Protein AF-A0A166JSZ8-F1 (afdb_monomer)

Nearest PDB structures (foldseek):
  6oid-assembly1_B  TM=6.832E-01  e=2.432E-07  Arabidopsis thaliana
  3hav-assembly1_A  TM=4.923E-01  e=3.462E-03  Enterococcus faecium
  3ham-assembly1_A  TM=3.864E-01  e=9.780E-04  Enterococcus faecium
  4dca-assembly1_A  TM=3.801E-01  e=5.374E-03  Escherichia coli
  3hav-assembly2_B  TM=4.389E-01  e=1.623E-01  Enterococcus faecium

Solvent-accessible surface area (backbone atoms only — not comparable to full-atom values): 15113 Å² total; per-residue (Å²): 140,62,72,68,61,56,51,56,53,51,49,59,49,37,72,78,39,77,85,60,52,77,43,82,54,89,47,46,37,35,37,72,82,75,46,77,42,83,55,88,84,81,59,71,38,43,54,64,58,60,51,52,30,54,51,24,37,47,54,46,25,75,75,42,74,76,40,34,61,78,74,84,79,87,82,84,76,96,73,64,79,91,69,42,56,86,48,95,68,88,85,70,88,83,75,91,63,96,46,64,31,60,46,50,42,48,54,51,49,50,47,44,47,53,36,49,73,72,71,45,64,64,66,55,44,53,49,46,53,49,37,50,73,53,40,42,50,76,72,33,60,86,58,90,68,71,75,32,72,40,47,62,50,51,41,65,90,31,44,48,64,42,89,90,78,75,40,69,34,40,48,83,41,58,44,52,80,37,60,67,70,51,44,48,19,36,34,78,59,44,63,101,88,55,71,62,63,54,74,74,78,74,74,73,70,75,80,83,73,54,66,70,54,47,51,53,32,28,35,52,51,27,44,48,48,23,63,76,64,69,40,70,66,32,48,53,53,28,49,54,44,47,50,52,50,49,52,50,54,63,55,80,74,111

Radius of gyration: 20.6 Å; Cα contacts (8 Å, |Δi|>4): 315; chains: 1; bounding box: 51×43×58 Å

Foldseek 3Di:
DDPQVVVVVVVLVCVVPVPWDWDDDPQWIATPVRDIHGHDDDDPQCVVLQVLQLVLQCVVCVVPPPQEDDCSDDDDDDDDPVRHDHHLDQDFPQDDDPFLLVVLLRLLVSLLVLCVVVVDDVVLSVLSVVCSVQVSCVQGVPDPADWDKDLLPDDPVQWDADPVPRAIHGHSGPIGTHHPCLNLLCLVPPPPPGDRPDPVRVVDDDPDDDVSVSLSSVLSVLSNCCSSPVDPVSVVSNVVSSVVSVVVSVVVVD

Sequence (254 aa):
MTSRSLHVVLQKLQDEEPGAVFTGCLPVLRSSLERLYFVMIGSPCEVEQYVTEDQSLRAMYAAAPGFVPKTVASGMLAYNKSEASDGNGISMRNGRYETWEECFSVKIEDLLQLLREQGGHADLVRKGEDVRRGVVPALLGELDIKPAIPHGDLWSGNAGTDSATGRPFIFDPSSYYGHNEAECGLVHNPPEHDQPIHRTDVGWVSEVILPGRADLYELFHHLNHLVVFGRRGYAWSTEKKTDALLEWMNSERR

Secondary structure (DSSP, 8-state):
--HHHHHHHHHHHHHHSTT--EEEETTEEEETT--EEE-----GGGHHHHHHHHHHHHHHHHHSBTTB------------GGG-PPPSSPP------SSHHHHHHHHHHHHHHHHHHTT--HHHHHHHHHHHHHHHHHHHTT--PPPB---SS-SGGGEEE-TTT--EEE-S----SB-GGGGHHHHTS--TTS----TTTSS---S---HHHHHHHHHHHHHHHHHHH--HHHHHHHHHHHHHHHHHHHHHT-

Structure (mmCIF, N/CA/C/O backbone):
data_AF-A0A166JSZ8-F1
#
_entry.id   AF-A0A166JSZ8-F1
#
loop_
_atom_site.group_PDB
_atom_site.id
_atom_site.type_symbol
_atom_site.label_atom_id
_atom_site.label_alt_id
_atom_site.label_comp_id
_atom_site.label_asym_id
_atom_site.label_entity_id
_atom_site.label_seq_id
_atom_site.pdbx_PDB_ins_code
_atom_site.Cartn_x
_atom_site.Cartn_y
_atom_site.Cartn_z
_atom_site.occupancy
_atom_site.B_iso_or_equiv
_atom_site.auth_seq_id
_atom_site.auth_comp_id
_atom_site.auth_asym_id
_atom_site.auth_atom_id
_atom_site.pdbx_PDB_model_num
ATOM 1 N N . MET A 1 1 ? 27.445 -9.738 -8.638 1.00 50.44 1 MET A N 1
ATOM 2 C CA . MET A 1 1 ? 26.331 -10.361 -9.394 1.00 50.44 1 MET A CA 1
ATOM 3 C C . MET A 1 1 ? 26.905 -11.270 -10.472 1.00 50.44 1 MET A C 1
ATOM 5 O O . MET A 1 1 ? 27.983 -10.972 -10.973 1.00 50.44 1 MET A O 1
ATOM 9 N N . THR A 1 2 ? 26.248 -12.385 -10.796 1.00 58.28 2 THR A N 1
ATOM 10 C CA . THR A 1 2 ? 26.751 -13.370 -11.771 1.00 58.28 2 THR A CA 1
ATOM 11 C C . THR A 1 2 ? 26.240 -13.083 -13.186 1.00 58.28 2 THR A C 1
ATOM 13 O O . THR A 1 2 ? 25.107 -12.645 -13.375 1.00 58.28 2 THR A O 1
ATOM 16 N N . SER A 1 3 ? 27.061 -13.385 -14.200 1.00 71.38 3 SER A N 1
ATOM 17 C CA . SER A 1 3 ? 26.715 -13.226 -15.628 1.00 71.38 3 SER A CA 1
ATOM 18 C C . SER A 1 3 ? 25.393 -13.918 -16.012 1.00 71.38 3 SER A C 1
ATOM 20 O O . SER A 1 3 ? 24.647 -13.410 -16.849 1.00 71.38 3 SER A O 1
ATOM 22 N N . ARG A 1 4 ? 25.058 -15.026 -15.334 1.00 80.00 4 ARG A N 1
ATOM 23 C CA . ARG A 1 4 ? 23.827 -15.808 -15.528 1.00 80.00 4 ARG A CA 1
ATOM 24 C C . ARG A 1 4 ? 22.544 -14.984 -15.368 1.00 80.00 4 ARG A C 1
ATOM 26 O O . ARG A 1 4 ? 21.630 -15.168 -16.164 1.00 80.00 4 ARG A O 1
ATOM 33 N N . SER A 1 5 ? 22.465 -14.085 -14.384 1.00 82.94 5 SER A N 1
ATOM 34 C CA . SER A 1 5 ? 21.251 -13.286 -14.150 1.00 82.94 5 SER A CA 1
ATOM 35 C C . SER A 1 5 ? 21.020 -12.281 -15.279 1.00 82.94 5 SER A C 1
ATOM 37 O O . SER A 1 5 ? 19.923 -12.206 -15.824 1.00 82.94 5 SER A O 1
ATOM 39 N N . LEU A 1 6 ? 22.081 -11.580 -15.700 1.00 85.44 6 LEU A N 1
ATOM 40 C CA . LEU A 1 6 ? 22.029 -10.657 -16.837 1.00 85.44 6 LEU A CA 1
ATOM 41 C C . LEU A 1 6 ? 21.683 -11.387 -18.145 1.00 85.44 6 LEU A C 1
ATOM 43 O O . LEU A 1 6 ? 20.924 -10.858 -18.946 1.00 85.44 6 LEU A O 1
ATOM 47 N N . HIS A 1 7 ? 22.178 -12.610 -18.350 1.00 87.62 7 HIS A N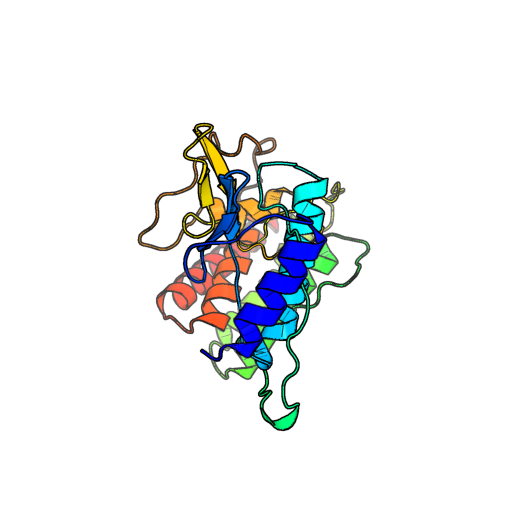 1
ATOM 48 C CA . HIS A 1 7 ? 21.837 -13.411 -19.529 1.00 87.62 7 HIS A CA 1
ATOM 49 C C . HIS A 1 7 ? 20.331 -13.720 -19.625 1.00 87.62 7 HIS A C 1
ATOM 51 O O . HIS A 1 7 ? 19.753 -13.558 -20.696 1.00 87.62 7 HIS A O 1
ATOM 57 N N . VAL A 1 8 ? 19.675 -14.089 -18.516 1.00 88.50 8 VAL A N 1
ATOM 58 C CA . VAL A 1 8 ? 18.220 -14.354 -18.500 1.00 88.50 8 VAL A CA 1
ATOM 59 C C . VAL A 1 8 ? 17.401 -13.069 -18.679 1.00 88.50 8 VAL A C 1
ATOM 61 O O . VAL A 1 8 ? 16.385 -13.087 -19.372 1.00 88.50 8 VAL A O 1
ATOM 64 N N . VAL A 1 9 ? 17.854 -11.944 -18.111 1.00 90.56 9 VAL A N 1
ATOM 65 C CA . VAL A 1 9 ? 17.258 -10.619 -18.366 1.00 90.56 9 VAL A CA 1
ATOM 66 C C . VAL A 1 9 ? 17.337 -10.278 -19.854 1.00 90.56 9 VAL A C 1
ATOM 68 O O . VAL A 1 9 ? 16.317 -9.978 -20.466 1.00 90.56 9 VAL A O 1
ATOM 71 N N . LEU A 1 10 ? 18.524 -10.383 -20.457 1.00 90.75 10 LEU A N 1
ATOM 72 C CA . LEU A 1 10 ? 18.727 -10.091 -21.877 1.00 90.75 10 LEU A CA 1
ATOM 73 C C . LEU A 1 10 ? 17.906 -11.014 -22.784 1.00 90.75 10 LEU A C 1
ATOM 75 O O . LEU A 1 10 ? 17.367 -10.533 -23.771 1.00 90.75 10 LEU A O 1
ATOM 79 N N . GLN A 1 11 ? 17.741 -12.294 -22.434 1.00 90.00 11 GLN A N 1
ATOM 80 C CA . GLN A 1 11 ? 16.844 -13.199 -23.158 1.00 90.00 11 GLN A CA 1
ATOM 81 C C . GLN A 1 11 ? 15.389 -12.697 -23.128 1.00 90.00 11 GLN A C 1
ATOM 83 O O . GLN A 1 11 ? 14.789 -12.531 -24.184 1.00 90.00 11 GLN A O 1
ATOM 88 N N . LYS A 1 12 ? 14.849 -12.369 -21.945 1.00 91.19 12 LYS A N 1
ATOM 89 C CA . LYS A 1 12 ? 13.482 -11.829 -21.806 1.00 91.19 12 LYS A CA 1
ATOM 90 C C . LYS A 1 12 ? 13.274 -10.510 -22.558 1.00 91.19 12 LYS A C 1
ATOM 92 O O . LYS A 1 12 ? 12.183 -10.262 -23.060 1.00 91.19 12 LYS A O 1
ATOM 97 N N . LEU A 1 13 ? 14.301 -9.664 -22.632 1.00 91.94 13 LEU A N 1
ATOM 98 C CA . LEU A 1 13 ? 14.254 -8.425 -23.412 1.00 91.94 13 LEU A CA 1
ATOM 99 C C . LEU A 1 13 ? 14.349 -8.683 -24.925 1.00 91.94 13 LEU A C 1
ATOM 101 O O . LEU A 1 13 ? 13.695 -7.984 -25.695 1.00 91.94 13 LEU A O 1
ATOM 105 N N . GLN A 1 14 ? 15.089 -9.711 -25.352 1.00 91.69 14 GLN A N 1
ATOM 106 C CA . GLN A 1 14 ? 15.141 -10.166 -26.746 1.00 91.69 14 GLN A CA 1
ATOM 107 C C . GLN A 1 14 ? 13.795 -10.736 -27.226 1.00 91.69 14 GLN A C 1
ATOM 109 O O . GLN A 1 14 ? 13.486 -10.633 -28.410 1.00 91.69 14 GLN A O 1
ATOM 114 N N . ASP A 1 15 ? 13.001 -11.319 -26.321 1.00 91.31 15 ASP A N 1
ATOM 115 C CA . ASP A 1 15 ? 11.664 -11.841 -26.626 1.00 91.31 15 ASP A CA 1
ATOM 116 C C . ASP A 1 15 ? 10.630 -10.706 -26.864 1.00 91.31 15 ASP A C 1
ATOM 118 O O . ASP A 1 15 ? 9.761 -10.85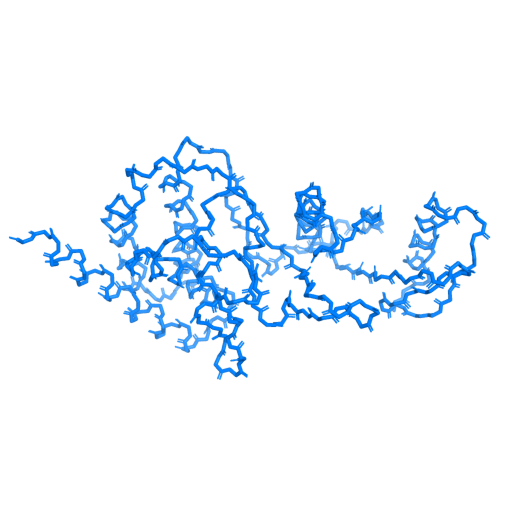1 -27.722 1.00 91.31 15 ASP A O 1
ATOM 122 N N . GLU A 1 16 ? 10.737 -9.560 -26.167 1.00 89.56 16 GLU A N 1
ATOM 123 C CA . GLU A 1 16 ? 9.912 -8.346 -26.404 1.00 89.56 16 GLU A CA 1
ATOM 124 C C . GLU A 1 16 ? 10.435 -7.505 -27.591 1.00 89.56 16 GLU A C 1
ATOM 126 O O . GLU A 1 16 ? 9.648 -6.945 -28.355 1.00 89.56 16 GLU A O 1
ATOM 131 N N . GLU A 1 17 ? 11.758 -7.421 -27.778 1.00 91.75 17 GLU A N 1
ATOM 132 C CA . GLU A 1 17 ? 12.407 -6.718 -28.896 1.00 91.75 17 GLU A CA 1
ATOM 133 C C . GLU A 1 17 ? 13.347 -7.633 -29.718 1.00 91.75 17 GLU A C 1
ATOM 135 O O . GLU A 1 17 ? 14.579 -7.529 -29.624 1.00 91.75 17 GLU A O 1
ATOM 140 N N . PRO A 1 18 ? 12.797 -8.500 -30.592 1.00 92.88 18 PRO A N 1
ATOM 141 C CA . PRO A 1 18 ? 13.598 -9.363 -31.451 1.00 92.88 18 PRO A CA 1
ATOM 142 C C . PRO A 1 18 ? 14.547 -8.577 -32.366 1.00 92.88 18 PRO A C 1
ATOM 144 O O . PRO A 1 18 ? 14.129 -7.881 -33.290 1.00 92.88 18 PRO A O 1
ATOM 147 N N . GLY A 1 19 ? 15.850 -8.732 -32.126 1.00 90.38 19 GLY A N 1
ATOM 148 C CA . GLY A 1 19 ? 16.918 -8.122 -32.923 1.00 90.38 19 GLY A CA 1
ATOM 149 C C . GLY A 1 19 ? 17.477 -6.811 -32.364 1.00 90.38 19 GLY A C 1
ATOM 150 O O . GLY A 1 19 ? 18.415 -6.274 -32.952 1.00 90.38 19 GLY A O 1
ATOM 151 N N . ALA A 1 20 ? 16.964 -6.309 -31.236 1.00 93.12 20 ALA A N 1
ATOM 152 C CA . ALA A 1 20 ? 17.575 -5.168 -30.560 1.00 93.12 20 ALA A CA 1
ATOM 153 C C . ALA A 1 20 ? 18.938 -5.523 -29.937 1.00 93.12 20 ALA A C 1
ATOM 155 O O . ALA A 1 20 ? 19.219 -6.672 -29.596 1.00 93.12 20 ALA A O 1
ATOM 156 N N . VAL A 1 21 ? 19.786 -4.506 -29.767 1.00 93.50 21 VAL A N 1
ATOM 157 C CA . VAL A 1 21 ? 21.037 -4.588 -29.001 1.00 93.50 21 VAL A CA 1
ATOM 158 C C . VAL A 1 21 ? 20.859 -3.808 -27.705 1.00 93.50 21 VAL A C 1
ATOM 160 O O . VAL A 1 21 ? 20.454 -2.648 -27.736 1.00 93.50 21 VAL A O 1
ATOM 163 N N . PHE A 1 22 ? 21.177 -4.425 -26.568 1.00 93.81 22 PHE A N 1
ATOM 164 C CA . PHE A 1 22 ? 21.026 -3.813 -25.247 1.00 93.81 22 PHE A CA 1
ATOM 165 C C . PHE A 1 22 ? 22.371 -3.347 -24.682 1.00 93.81 22 PHE A C 1
ATOM 167 O O . PHE A 1 22 ? 23.400 -4.001 -24.845 1.00 93.81 22 PHE A O 1
ATOM 174 N N . THR A 1 23 ? 22.347 -2.203 -24.006 1.00 93.25 23 THR A N 1
ATOM 175 C CA . THR A 1 23 ? 23.514 -1.498 -23.459 1.00 93.25 23 THR A CA 1
ATOM 176 C C . THR A 1 23 ? 23.204 -0.934 -22.070 1.00 93.25 23 THR A C 1
ATOM 178 O O . THR A 1 23 ? 22.043 -0.882 -21.669 1.00 93.25 23 THR A O 1
ATOM 181 N N . GLY A 1 24 ? 24.229 -0.504 -21.328 1.00 89.50 24 GLY A N 1
ATOM 182 C CA . GLY A 1 24 ? 24.085 0.016 -19.962 1.00 89.50 24 GLY A CA 1
ATOM 183 C C . GLY A 1 24 ? 24.462 -1.008 -18.890 1.00 89.50 24 GLY A C 1
ATOM 184 O O . GLY A 1 24 ? 25.214 -1.949 -19.151 1.00 89.50 24 GLY A O 1
ATOM 185 N N . CYS A 1 25 ? 23.968 -0.806 -17.671 1.00 88.88 25 CYS A N 1
ATOM 186 C CA . CYS A 1 25 ? 24.232 -1.665 -16.521 1.00 88.88 25 CYS A CA 1
ATOM 187 C C . CYS A 1 25 ? 23.030 -1.677 -15.569 1.00 88.88 25 CYS A C 1
ATOM 189 O O . CYS A 1 25 ? 22.348 -0.672 -15.393 1.00 88.88 25 CYS A O 1
ATOM 191 N N . LEU A 1 26 ? 22.771 -2.829 -14.944 1.00 89.31 26 LEU A N 1
ATOM 192 C CA . LEU A 1 26 ? 21.638 -2.995 -14.029 1.00 89.31 26 LEU A CA 1
ATOM 193 C C . LEU A 1 26 ? 21.693 -1.949 -12.890 1.00 89.31 26 LEU A C 1
ATOM 195 O O . LEU A 1 26 ? 22.777 -1.737 -12.339 1.00 89.31 26 LEU A O 1
ATOM 199 N N . PRO A 1 27 ? 20.560 -1.318 -12.526 1.00 92.06 27 PRO A N 1
ATOM 200 C CA . PRO A 1 27 ? 19.196 -1.669 -12.936 1.00 92.06 27 PRO A CA 1
ATOM 201 C C . PRO A 1 27 ? 18.723 -1.080 -14.280 1.00 92.06 27 PRO A C 1
ATOM 203 O O . PRO A 1 27 ? 17.618 -1.408 -14.693 1.00 92.06 27 PRO A O 1
ATOM 206 N N . VAL A 1 28 ? 19.505 -0.252 -14.989 1.00 92.88 28 VAL A N 1
ATOM 207 C CA . VAL A 1 28 ? 19.040 0.462 -16.200 1.00 92.88 28 VAL A CA 1
ATOM 208 C C . VAL A 1 28 ? 19.712 -0.048 -17.478 1.00 92.88 28 VAL A C 1
ATOM 210 O O . VAL A 1 28 ? 20.904 0.163 -17.713 1.00 92.88 28 VAL A O 1
ATOM 213 N N . LEU A 1 29 ? 18.918 -0.656 -18.359 1.00 93.88 29 LEU A N 1
ATOM 214 C CA . LEU A 1 29 ? 19.340 -1.052 -19.704 1.00 93.88 29 LEU A CA 1
ATOM 215 C C . LEU A 1 29 ? 18.677 -0.164 -20.769 1.00 93.88 29 LEU A C 1
ATOM 217 O O . LEU A 1 29 ? 17.530 0.252 -20.623 1.00 93.88 29 LEU A O 1
ATOM 221 N N . ARG A 1 30 ? 19.397 0.114 -21.859 1.00 94.38 30 ARG A N 1
ATOM 222 C CA . ARG A 1 30 ? 18.911 0.852 -23.036 1.00 94.38 30 ARG A CA 1
ATOM 223 C C . ARG A 1 30 ? 19.016 -0.020 -24.283 1.00 94.38 30 ARG A C 1
ATOM 225 O O . ARG A 1 30 ? 20.085 -0.582 -24.536 1.00 94.38 30 ARG A O 1
ATOM 232 N N . SER A 1 31 ? 17.946 -0.108 -25.069 1.00 94.88 31 SER A N 1
ATOM 233 C CA . SER A 1 31 ? 17.950 -0.809 -26.358 1.00 94.88 31 SER A CA 1
ATOM 234 C C . SER A 1 31 ? 18.439 0.074 -27.512 1.00 94.88 31 SER A C 1
ATOM 236 O O . SER A 1 31 ? 18.467 1.304 -27.428 1.00 94.88 31 SER A O 1
ATOM 238 N N . SER A 1 32 ? 18.766 -0.555 -28.639 1.00 94.56 32 SER A N 1
ATOM 239 C CA . SER A 1 32 ? 19.067 0.109 -29.913 1.00 94.56 32 SER A CA 1
ATOM 240 C C . SER A 1 32 ? 17.859 0.797 -30.566 1.00 94.56 32 SER A C 1
ATOM 242 O O . SER A 1 32 ? 18.028 1.446 -31.592 1.00 94.56 32 SER A O 1
ATOM 244 N N . LEU A 1 33 ? 16.657 0.666 -29.989 1.00 90.38 33 LEU A N 1
ATOM 245 C CA . LEU A 1 33 ? 15.454 1.433 -30.342 1.00 90.38 33 LEU A CA 1
ATOM 246 C C . LEU A 1 33 ? 15.203 2.581 -29.340 1.00 90.38 33 LEU A C 1
ATOM 248 O O . LEU A 1 33 ? 14.084 3.067 -29.201 1.00 90.38 33 LEU A O 1
ATOM 252 N N . GLU A 1 34 ? 16.253 2.973 -28.611 1.00 88.44 34 GLU A N 1
ATOM 253 C CA . GLU A 1 34 ? 16.305 4.006 -27.567 1.00 88.44 34 GLU A CA 1
ATOM 254 C C . GLU A 1 34 ? 15.397 3.791 -26.345 1.00 88.44 34 GLU A C 1
ATOM 256 O O . GLU A 1 34 ? 15.392 4.625 -25.435 1.00 88.44 34 GLU A O 1
ATOM 261 N N . ARG A 1 35 ? 14.695 2.654 -26.259 1.00 89.25 35 ARG A N 1
ATOM 262 C CA . ARG A 1 35 ? 13.853 2.314 -25.108 1.00 89.25 35 ARG A CA 1
ATOM 263 C C . ARG A 1 35 ? 14.701 2.087 -23.860 1.00 89.25 35 ARG A C 1
ATOM 265 O O . ARG A 1 35 ? 15.775 1.484 -23.922 1.00 89.25 35 ARG A O 1
ATOM 272 N N . LEU A 1 36 ? 14.189 2.551 -22.723 1.00 90.94 36 LEU A N 1
ATOM 273 C CA . LEU A 1 36 ? 14.768 2.324 -21.402 1.00 90.94 36 LEU A CA 1
ATOM 274 C C . LEU A 1 36 ? 14.013 1.211 -20.678 1.00 90.94 36 LEU A C 1
ATOM 276 O O . LEU A 1 36 ? 12.785 1.164 -20.698 1.00 90.94 36 LEU A O 1
ATOM 280 N N . TYR A 1 37 ? 14.770 0.346 -20.013 1.00 93.06 37 TYR A N 1
ATOM 281 C CA . TYR A 1 37 ? 14.281 -0.773 -19.224 1.00 93.06 37 TYR A CA 1
ATOM 282 C C . TYR A 1 37 ? 14.859 -0.678 -17.815 1.00 93.06 37 TYR A C 1
ATOM 284 O O . TYR A 1 37 ? 16.080 -0.692 -17.645 1.00 93.06 37 TYR A O 1
ATOM 292 N N . PHE A 1 38 ? 13.980 -0.604 -16.817 1.00 93.00 38 PHE A N 1
ATOM 293 C CA . PHE A 1 38 ? 14.345 -0.807 -15.419 1.00 93.00 38 PHE A CA 1
ATOM 294 C C . PHE A 1 38 ? 14.241 -2.299 -15.086 1.00 93.00 38 PHE A C 1
ATOM 296 O O . PHE A 1 38 ? 13.315 -2.976 -15.534 1.00 93.00 38 PHE A O 1
ATOM 303 N N . VAL A 1 39 ? 15.217 -2.825 -14.349 1.00 93.50 39 VAL A N 1
ATOM 304 C CA . VAL A 1 39 ? 15.355 -4.254 -14.061 1.00 93.50 39 VAL A CA 1
ATOM 305 C C . VAL A 1 39 ? 15.726 -4.446 -12.598 1.00 93.50 39 VAL A C 1
AT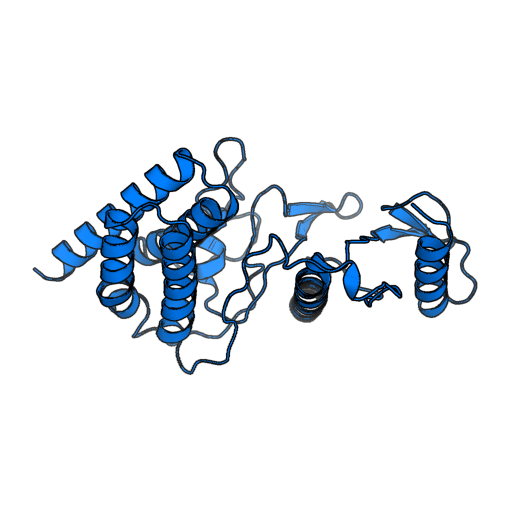OM 307 O O . VAL A 1 39 ? 16.850 -4.149 -12.189 1.00 93.50 39 VAL A O 1
ATOM 310 N N . MET A 1 40 ? 14.796 -5.012 -11.835 1.00 91.50 40 MET A N 1
ATOM 311 C CA . MET A 1 40 ? 15.012 -5.418 -10.448 1.00 91.50 40 MET A CA 1
ATOM 312 C C . MET A 1 40 ? 15.329 -6.914 -10.359 1.00 91.50 40 MET A C 1
ATOM 314 O O . MET A 1 40 ? 14.862 -7.712 -11.174 1.00 91.50 40 MET A O 1
ATOM 318 N N . ILE A 1 41 ? 16.178 -7.295 -9.401 1.00 90.00 41 ILE A N 1
ATOM 319 C CA . ILE A 1 41 ? 16.595 -8.684 -9.164 1.00 90.00 41 ILE A CA 1
ATOM 320 C C . ILE A 1 41 ? 16.754 -8.889 -7.655 1.00 90.00 41 ILE A C 1
ATOM 322 O O . ILE A 1 41 ? 17.800 -8.557 -7.094 1.00 90.00 41 ILE A O 1
ATOM 326 N N . GLY A 1 42 ? 15.726 -9.449 -7.022 1.00 87.81 42 GLY A N 1
ATOM 327 C CA . GLY A 1 42 ? 15.751 -9.823 -5.610 1.00 87.81 42 GLY A CA 1
ATOM 328 C C . GLY A 1 42 ? 16.406 -11.171 -5.313 1.00 87.81 42 GLY A C 1
ATOM 329 O O . GLY A 1 42 ? 16.932 -11.871 -6.187 1.00 87.81 42 GLY A O 1
ATOM 330 N N . SER A 1 43 ? 16.333 -11.534 -4.039 1.00 85.06 43 SER A N 1
ATOM 331 C CA . SER A 1 43 ? 16.725 -12.817 -3.465 1.00 85.06 43 SER A CA 1
ATOM 332 C C . SER A 1 43 ? 15.543 -13.808 -3.374 1.00 85.06 43 SER A C 1
ATOM 334 O O . SER A 1 43 ? 14.387 -13.433 -3.587 1.00 85.06 43 SER A O 1
ATOM 336 N N . PRO A 1 44 ? 15.795 -15.092 -3.044 1.00 82.19 44 PRO A N 1
ATOM 337 C CA . PRO A 1 44 ? 14.751 -16.111 -2.912 1.00 82.19 44 PRO A CA 1
ATOM 338 C C . PRO A 1 44 ? 13.616 -15.822 -1.919 1.00 82.19 44 PRO A C 1
ATOM 340 O O . PRO A 1 44 ? 12.539 -16.388 -2.091 1.00 82.19 44 PRO A O 1
ATOM 343 N N . CYS A 1 45 ? 13.833 -14.991 -0.894 1.00 81.06 45 CYS A N 1
ATOM 344 C CA . CYS A 1 45 ? 12.813 -14.684 0.116 1.00 81.06 45 CYS A CA 1
ATOM 345 C C . CYS A 1 45 ? 11.919 -13.483 -0.251 1.00 81.06 45 CYS A C 1
ATOM 347 O O . CYS A 1 45 ? 10.903 -13.255 0.397 1.00 81.06 45 CYS A O 1
ATOM 349 N N . GLU A 1 46 ? 12.242 -12.758 -1.328 1.00 85.81 46 GLU A N 1
ATOM 350 C CA . GLU A 1 46 ? 11.432 -11.654 -1.870 1.00 85.81 46 GLU A CA 1
ATOM 351 C C . GLU A 1 46 ? 10.476 -12.117 -2.991 1.00 85.81 46 GLU A C 1
ATOM 353 O O . GLU A 1 46 ? 9.766 -11.307 -3.583 1.00 85.81 46 GLU A O 1
ATOM 358 N N . VAL A 1 47 ? 10.447 -13.415 -3.329 1.00 85.81 47 VAL A N 1
ATOM 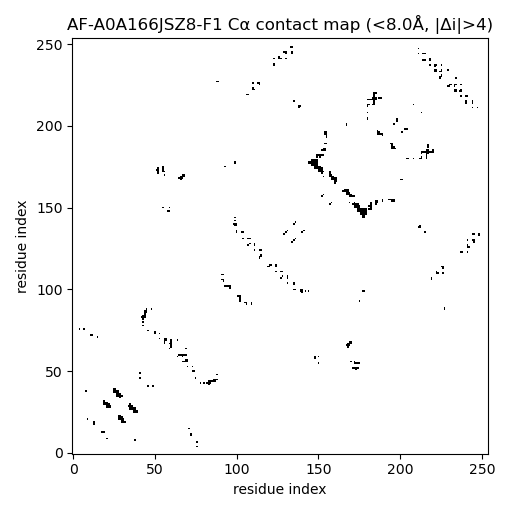359 C CA . VAL A 1 47 ? 9.712 -13.939 -4.501 1.00 85.81 47 VAL A CA 1
ATOM 360 C C . VAL A 1 47 ? 8.222 -13.584 -4.482 1.00 85.81 47 VAL A C 1
ATOM 362 O O . VAL A 1 47 ? 7.672 -13.284 -5.539 1.00 85.81 47 VAL A O 1
ATOM 365 N N . GLU A 1 48 ? 7.571 -13.576 -3.315 1.00 84.81 48 GLU A N 1
ATOM 366 C CA . GLU A 1 48 ? 6.163 -13.171 -3.215 1.00 84.81 48 GLU A CA 1
ATOM 367 C C . GLU A 1 48 ? 5.979 -11.675 -3.507 1.00 84.81 48 GLU A C 1
ATOM 369 O O . GLU A 1 48 ? 5.109 -11.331 -4.303 1.00 84.81 48 GLU A O 1
ATOM 374 N N . GLN A 1 49 ? 6.857 -10.812 -2.980 1.00 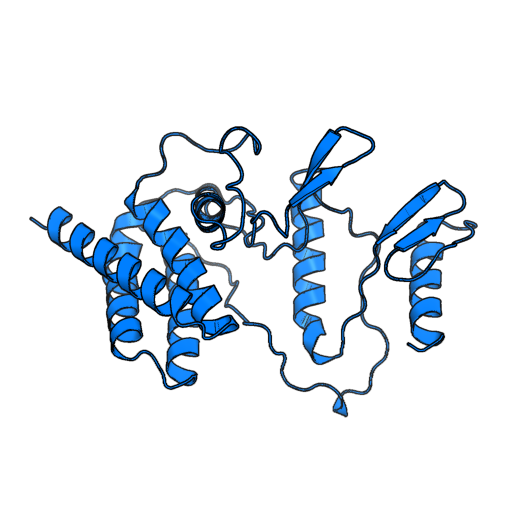88.19 49 GLN A N 1
ATOM 375 C CA . GLN A 1 49 ? 6.843 -9.362 -3.216 1.00 88.19 49 GLN A CA 1
ATOM 376 C C . GLN A 1 49 ? 6.973 -9.025 -4.711 1.00 88.19 49 GLN A C 1
ATOM 378 O O . GLN A 1 49 ? 6.149 -8.286 -5.246 1.00 88.19 49 GLN A O 1
ATOM 383 N N . TYR A 1 50 ? 7.936 -9.623 -5.422 1.00 90.94 50 TYR A N 1
ATOM 384 C CA . TYR A 1 50 ? 8.087 -9.401 -6.870 1.00 90.94 50 TYR A CA 1
ATOM 385 C C . TYR A 1 50 ? 6.908 -9.945 -7.696 1.00 90.94 50 TYR A C 1
ATOM 387 O O . TYR A 1 50 ? 6.656 -9.472 -8.806 1.00 90.94 50 TYR A O 1
ATOM 395 N N . VAL A 1 51 ? 6.176 -10.940 -7.185 1.00 90.00 51 VAL A N 1
ATOM 396 C CA . VAL A 1 51 ? 4.969 -11.471 -7.836 1.00 90.00 51 VAL A CA 1
ATOM 397 C C . VAL A 1 51 ? 3.748 -10.586 -7.562 1.00 90.00 51 VAL A C 1
ATOM 399 O O . VAL A 1 51 ? 2.953 -10.377 -8.480 1.00 90.00 51 VAL A O 1
ATOM 402 N N . THR A 1 52 ? 3.592 -10.032 -6.355 1.00 90.00 52 THR A N 1
ATOM 403 C CA . THR A 1 52 ? 2.505 -9.088 -6.046 1.00 90.00 52 THR A CA 1
ATOM 404 C C . THR A 1 52 ? 2.715 -7.735 -6.718 1.00 90.00 52 THR A C 1
ATOM 406 O O . THR A 1 52 ? 1.747 -7.153 -7.204 1.00 90.00 52 THR A O 1
ATOM 409 N N . GLU A 1 53 ? 3.955 -7.259 -6.828 1.00 93.75 53 GLU A N 1
ATOM 410 C CA . GLU A 1 53 ? 4.303 -6.020 -7.533 1.00 93.75 53 GLU A CA 1
ATOM 411 C C . GLU A 1 53 ? 4.049 -6.137 -9.050 1.00 93.75 53 GLU A C 1
ATOM 413 O O . GLU A 1 53 ? 3.364 -5.291 -9.622 1.00 93.75 53 GLU A O 1
ATOM 418 N N . ASP A 1 54 ? 4.481 -7.228 -9.706 1.00 94.38 54 ASP A N 1
ATOM 419 C CA . ASP A 1 54 ? 4.194 -7.482 -11.132 1.00 94.38 54 ASP A CA 1
ATOM 420 C C . ASP A 1 54 ? 2.684 -7.518 -11.421 1.00 94.38 54 ASP A C 1
ATOM 422 O O . ASP A 1 54 ? 2.221 -6.958 -12.416 1.00 94.38 54 ASP A O 1
ATOM 426 N N . GLN A 1 55 ? 1.895 -8.138 -10.538 1.00 94.62 55 GLN A N 1
ATOM 427 C CA . GLN A 1 55 ? 0.433 -8.154 -10.651 1.00 94.62 55 GLN A CA 1
ATOM 428 C C . GLN A 1 55 ? -0.178 -6.764 -10.430 1.00 94.62 55 GLN A C 1
ATOM 430 O O . GLN A 1 55 ? -1.058 -6.361 -11.194 1.00 94.62 55 GLN A O 1
ATOM 435 N N . SER A 1 56 ? 0.318 -6.018 -9.440 1.00 95.44 56 SER A N 1
ATOM 436 C CA . SER A 1 56 ? -0.124 -4.657 -9.114 1.00 95.44 56 SER A CA 1
ATOM 437 C C . SER A 1 56 ? 0.142 -3.696 -10.271 1.00 95.44 56 SER A C 1
ATOM 439 O O . SER A 1 56 ? -0.795 -3.097 -10.796 1.00 95.44 56 SER A O 1
ATOM 441 N N . LEU A 1 57 ? 1.383 -3.635 -10.762 1.00 96.00 57 LEU A N 1
ATOM 442 C CA . LEU A 1 57 ? 1.775 -2.828 -11.919 1.00 96.00 57 LEU A CA 1
ATOM 443 C C . LEU A 1 57 ? 0.958 -3.179 -13.169 1.00 96.00 57 LEU A C 1
ATOM 445 O O . LEU A 1 57 ? 0.480 -2.279 -13.856 1.00 96.00 57 LEU A O 1
ATOM 449 N N . ARG A 1 58 ? 0.723 -4.468 -13.459 1.00 96.12 58 ARG A N 1
ATOM 450 C CA . ARG A 1 58 ? -0.122 -4.885 -14.597 1.00 96.12 58 ARG A CA 1
ATOM 451 C C . ARG A 1 58 ? -1.570 -4.420 -14.453 1.00 96.12 58 ARG A C 1
ATOM 453 O O . ARG A 1 58 ? -2.146 -3.943 -15.431 1.00 96.12 58 ARG A O 1
ATOM 460 N N . ALA A 1 59 ? -2.157 -4.550 -13.264 1.00 95.56 59 ALA A N 1
ATOM 461 C CA . ALA A 1 59 ? -3.536 -4.145 -13.008 1.00 95.56 59 ALA A CA 1
ATOM 462 C C . ALA A 1 59 ? -3.699 -2.614 -13.027 1.00 95.56 59 ALA A C 1
ATOM 464 O O . ALA A 1 59 ? -4.629 -2.104 -13.655 1.00 95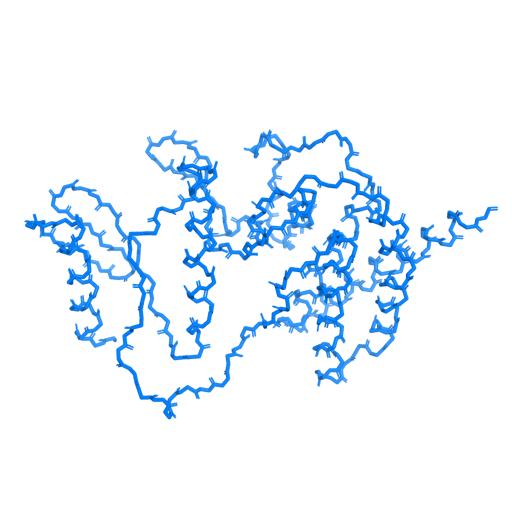.56 59 ALA A O 1
ATOM 465 N N . MET A 1 60 ? -2.759 -1.874 -12.430 1.00 95.44 60 MET A N 1
ATOM 466 C CA . MET A 1 60 ? -2.720 -0.411 -12.487 1.00 95.44 60 MET A CA 1
ATOM 467 C C . MET A 1 60 ? -2.478 0.098 -13.912 1.00 95.44 60 MET A C 1
ATOM 469 O O . MET A 1 60 ? -3.180 1.003 -14.353 1.00 95.44 60 MET A O 1
ATOM 473 N N . TYR A 1 61 ? -1.562 -0.507 -14.677 1.00 95.19 61 TYR A N 1
ATOM 474 C CA . TYR A 1 61 ? -1.302 -0.114 -16.066 1.00 95.19 61 TYR A CA 1
ATOM 475 C C . TYR A 1 61 ? -2.515 -0.369 -16.970 1.00 95.19 61 TYR A C 1
ATOM 477 O O . TYR A 1 61 ? -2.774 0.410 -17.882 1.00 95.19 61 TYR A O 1
ATOM 485 N N . ALA A 1 62 ? -3.290 -1.428 -16.710 1.00 94.81 62 ALA A N 1
ATOM 486 C CA . ALA A 1 62 ? -4.547 -1.682 -17.413 1.00 94.81 62 ALA A CA 1
ATOM 487 C C . ALA A 1 62 ? -5.651 -0.660 -17.065 1.00 94.81 62 ALA A C 1
ATOM 489 O O . ALA A 1 62 ? -6.498 -0.377 -17.912 1.00 94.81 62 ALA A O 1
ATOM 490 N N . ALA A 1 63 ? -5.640 -0.098 -15.851 1.00 91.56 63 ALA A N 1
ATOM 491 C CA . ALA A 1 63 ? -6.588 0.928 -15.412 1.00 91.56 63 ALA A CA 1
ATOM 492 C C . ALA A 1 63 ? -6.187 2.356 -15.844 1.00 91.56 63 ALA A C 1
ATOM 494 O O . ALA A 1 63 ? -7.049 3.144 -16.232 1.00 91.56 63 ALA A O 1
ATOM 495 N N . ALA A 1 64 ? -4.892 2.683 -15.797 1.00 89.19 64 ALA A N 1
ATOM 496 C CA . ALA A 1 64 ? -4.333 4.005 -16.086 1.00 89.19 64 ALA A CA 1
ATOM 497 C C . ALA A 1 64 ? -2.996 3.909 -16.867 1.00 89.19 64 ALA A C 1
ATOM 499 O O . ALA A 1 64 ? -1.919 4.144 -16.303 1.00 89.19 64 ALA A O 1
ATOM 500 N N . PRO A 1 65 ? -3.030 3.584 -18.177 1.00 90.38 65 PRO A N 1
ATOM 501 C CA . PRO A 1 65 ? -1.822 3.442 -18.987 1.00 90.38 65 PRO A CA 1
ATOM 502 C C . PRO A 1 65 ? -0.952 4.708 -18.971 1.00 90.38 65 PRO A C 1
ATOM 504 O O . PRO A 1 65 ? -1.406 5.795 -19.330 1.00 90.38 65 PRO A O 1
ATOM 507 N N . GLY A 1 66 ? 0.320 4.554 -18.596 1.00 86.94 66 GLY A N 1
ATOM 508 C CA . GLY A 1 66 ? 1.305 5.642 -18.578 1.00 86.94 66 GLY A CA 1
ATOM 509 C C . GLY A 1 66 ? 1.403 6.447 -17.276 1.00 86.94 66 GLY A C 1
ATOM 510 O O . GLY A 1 66 ? 2.239 7.341 -17.220 1.00 86.94 66 GLY A O 1
ATOM 511 N N . PHE A 1 67 ? 0.616 6.127 -16.241 1.00 87.88 67 PHE A N 1
ATOM 512 C CA . PHE A 1 67 ? 0.854 6.624 -14.872 1.00 87.88 67 PHE A CA 1
ATOM 513 C C . PHE A 1 67 ? 1.780 5.709 -14.052 1.00 87.88 67 PHE A C 1
ATOM 515 O O . PHE A 1 67 ? 2.381 6.166 -13.086 1.00 87.88 67 PHE A O 1
ATOM 522 N N . VAL A 1 68 ? 1.912 4.439 -14.449 1.00 92.12 68 VAL A N 1
ATOM 523 C CA . VAL A 1 68 ? 2.790 3.429 -13.831 1.00 92.12 68 VAL A CA 1
ATOM 524 C C . VAL A 1 68 ? 3.700 2.768 -14.878 1.00 92.12 68 VAL A C 1
ATOM 526 O O . VAL A 1 68 ? 3.374 2.804 -16.075 1.00 92.12 68 VAL A O 1
ATOM 529 N N . PRO A 1 69 ? 4.808 2.116 -14.472 1.00 91.25 69 PRO A N 1
ATOM 530 C CA . PRO A 1 69 ? 5.600 1.255 -15.347 1.00 91.25 69 PRO A CA 1
ATOM 531 C C . PRO A 1 69 ? 4.764 0.197 -16.089 1.00 91.25 69 PRO A C 1
ATOM 533 O O . PRO A 1 69 ? 3.938 -0.497 -15.499 1.00 91.25 69 PRO A O 1
ATOM 536 N N . LYS A 1 70 ? 5.027 0.002 -17.390 1.00 92.69 70 LYS A N 1
ATOM 537 C CA . LYS A 1 70 ? 4.551 -1.185 -18.122 1.00 92.69 70 LYS A CA 1
ATOM 538 C C . LYS A 1 70 ? 5.460 -2.364 -17.772 1.00 92.69 70 LYS A C 1
ATOM 540 O O . LYS A 1 70 ? 6.574 -2.431 -18.293 1.00 92.69 70 LYS A O 1
ATOM 545 N N . THR A 1 71 ? 4.993 -3.340 -16.994 1.00 93.69 71 THR A N 1
ATOM 546 C CA . THR A 1 71 ? 5.800 -4.545 -16.741 1.00 93.69 71 THR A CA 1
ATOM 547 C C . THR A 1 71 ? 5.891 -5.418 -17.991 1.00 93.69 71 THR A C 1
ATOM 549 O O . THR A 1 71 ? 4.973 -6.166 -18.339 1.00 93.69 71 THR A O 1
ATOM 552 N N . VAL A 1 72 ? 7.025 -5.314 -18.684 1.00 92.00 72 VAL A N 1
ATOM 553 C CA . VAL A 1 72 ? 7.331 -6.076 -19.902 1.00 92.00 72 VAL A CA 1
ATOM 554 C C . VAL A 1 72 ? 7.419 -7.569 -19.589 1.00 92.00 72 VAL A C 1
ATOM 556 O O . VAL A 1 72 ? 6.614 -8.349 -20.090 1.00 92.00 72 VAL A O 1
ATOM 559 N N . ALA A 1 73 ? 8.321 -7.968 -18.689 1.00 91.06 73 ALA A N 1
ATOM 560 C CA . ALA A 1 73 ? 8.518 -9.364 -18.322 1.00 91.06 73 ALA A CA 1
ATOM 561 C C . ALA A 1 73 ? 8.885 -9.513 -16.841 1.00 91.06 73 ALA A C 1
ATOM 563 O O . ALA A 1 73 ? 9.706 -8.764 -16.321 1.00 91.06 73 ALA A O 1
ATOM 564 N N . SER A 1 74 ? 8.322 -10.536 -16.202 1.00 91.62 74 SER A N 1
ATOM 565 C CA . SER A 1 74 ? 8.602 -10.960 -14.825 1.00 91.62 74 SER A CA 1
ATOM 566 C C . SER A 1 74 ? 9.032 -12.437 -14.791 1.00 91.62 74 SER A C 1
ATOM 568 O O . SER A 1 74 ? 9.102 -13.102 -15.836 1.00 91.62 74 SER A O 1
ATOM 570 N N . GLY A 1 75 ? 9.354 -12.967 -13.608 1.00 88.00 75 GLY A N 1
ATOM 571 C CA . GLY A 1 75 ? 9.567 -14.402 -13.375 1.00 88.00 75 GLY A CA 1
ATOM 572 C C . GLY A 1 75 ? 10.879 -14.753 -12.667 1.00 88.00 75 GLY A C 1
ATOM 573 O O . GLY A 1 75 ? 11.840 -13.989 -12.672 1.00 88.00 75 GLY A O 1
ATOM 574 N N . MET A 1 76 ? 10.916 -15.945 -12.066 1.00 84.62 76 MET A N 1
ATOM 575 C CA . MET A 1 76 ? 12.028 -16.398 -11.223 1.00 84.62 76 MET A CA 1
ATOM 576 C C . MET A 1 76 ? 13.289 -16.761 -12.020 1.00 84.62 76 MET A C 1
ATOM 578 O O . MET A 1 76 ? 13.229 -17.464 -13.031 1.00 84.62 76 MET A O 1
ATOM 582 N N . LEU A 1 77 ? 14.451 -16.381 -11.486 1.00 82.75 77 LEU A N 1
ATOM 583 C CA . LEU A 1 77 ? 15.728 -17.015 -11.819 1.00 82.75 77 LEU A CA 1
ATOM 584 C C . LEU A 1 77 ? 15.840 -18.362 -11.083 1.00 82.75 77 LEU A C 1
ATOM 586 O O . LEU A 1 77 ? 15.302 -18.523 -9.991 1.00 82.75 77 LEU A O 1
ATOM 590 N N . ALA A 1 78 ? 16.552 -19.337 -11.652 1.00 74.19 78 ALA A N 1
ATOM 591 C CA . ALA A 1 78 ? 16.742 -20.637 -11.002 1.00 74.19 78 ALA A CA 1
ATOM 592 C C . ALA A 1 78 ? 17.656 -20.521 -9.763 1.00 74.19 78 ALA A C 1
ATOM 594 O O . ALA A 1 78 ? 18.851 -20.248 -9.910 1.00 74.19 78 ALA A O 1
ATOM 595 N N . TYR A 1 79 ? 17.094 -20.773 -8.576 1.00 68.81 79 TYR A N 1
ATOM 596 C CA . TYR A 1 79 ? 17.739 -20.674 -7.260 1.00 68.81 79 TYR A CA 1
ATOM 597 C C . TYR A 1 79 ? 17.654 -21.998 -6.477 1.00 68.81 79 TYR A C 1
ATOM 599 O O . TYR A 1 79 ? 16.827 -22.859 -6.794 1.00 68.81 79 TYR A O 1
ATOM 607 N N . ASN A 1 80 ? 18.485 -22.175 -5.443 1.00 65.94 80 ASN A N 1
ATOM 608 C CA . ASN A 1 80 ? 18.392 -23.342 -4.562 1.00 65.94 80 ASN A CA 1
ATOM 609 C C . ASN A 1 80 ? 17.343 -23.086 -3.472 1.00 65.94 80 ASN A C 1
ATOM 611 O O . ASN A 1 80 ? 17.476 -22.143 -2.698 1.00 65.94 80 ASN A O 1
ATOM 615 N N . LYS A 1 81 ? 16.327 -23.947 -3.335 1.00 59.56 81 LYS A N 1
ATOM 616 C CA . LYS A 1 81 ? 15.280 -23.762 -2.305 1.00 59.56 81 LYS A CA 1
ATOM 617 C C . LYS A 1 81 ? 15.797 -23.762 -0.857 1.00 59.56 81 LYS A C 1
ATOM 619 O O . LYS A 1 81 ? 15.120 -23.234 0.010 1.00 59.56 81 LYS A O 1
ATOM 624 N N . SER A 1 82 ? 16.990 -24.300 -0.605 1.00 60.84 82 SER A N 1
ATOM 625 C CA . SER A 1 82 ? 17.685 -24.235 0.690 1.00 60.84 82 SER A CA 1
ATOM 626 C C . SER A 1 82 ? 18.292 -22.863 1.023 1.00 60.84 82 SER A C 1
ATOM 628 O O . SER A 1 82 ? 18.818 -22.694 2.116 1.00 60.84 82 SER A O 1
ATOM 630 N N . GLU A 1 83 ? 18.272 -21.909 0.087 1.00 58.06 83 GLU A N 1
ATOM 631 C CA . GLU A 1 83 ? 18.752 -20.527 0.266 1.00 58.06 83 GLU A CA 1
ATOM 632 C C . GLU A 1 83 ? 17.600 -19.536 0.520 1.00 58.06 83 GLU A C 1
ATOM 634 O O . GLU A 1 83 ? 17.846 -18.350 0.719 1.00 58.06 83 GLU A O 1
ATOM 639 N N . ALA A 1 84 ? 16.345 -20.003 0.517 1.00 58.16 84 ALA A N 1
ATOM 640 C CA . ALA A 1 84 ? 15.198 -19.205 0.933 1.00 58.16 84 ALA A CA 1
ATOM 641 C C . ALA A 1 84 ? 15.030 -19.287 2.456 1.00 58.16 84 ALA A C 1
ATOM 643 O O . ALA A 1 84 ? 14.693 -20.344 2.990 1.00 58.16 84 ALA A O 1
ATOM 644 N N . SER A 1 85 ? 15.255 -18.166 3.141 1.00 58.38 85 SER A N 1
ATOM 645 C CA . SER A 1 85 ? 14.630 -17.909 4.437 1.00 58.38 85 SER A CA 1
ATOM 646 C C . SER A 1 85 ? 13.173 -17.487 4.236 1.00 58.38 85 SER A C 1
ATOM 648 O O . SER A 1 85 ? 12.766 -17.157 3.118 1.00 58.38 85 SER A O 1
ATOM 650 N N . ASP A 1 86 ? 12.422 -17.389 5.328 1.00 58.03 86 ASP A N 1
ATOM 651 C CA . ASP A 1 86 ? 11.234 -16.537 5.358 1.00 58.03 86 ASP A CA 1
ATOM 652 C C . ASP A 1 86 ? 11.633 -15.081 5.024 1.00 58.03 86 ASP A C 1
ATOM 654 O O . ASP A 1 86 ? 12.775 -14.661 5.260 1.00 58.03 86 ASP A O 1
ATOM 658 N N . GLY A 1 87 ? 10.730 -14.332 4.389 1.00 54.41 87 GLY A N 1
ATOM 659 C CA . GLY A 1 87 ? 10.988 -12.962 3.938 1.00 54.41 87 GLY A CA 1
ATOM 660 C C . GLY A 1 87 ? 10.843 -11.926 5.053 1.00 54.41 87 GLY A C 1
ATOM 661 O O . GLY A 1 87 ? 10.061 -12.102 5.980 1.00 54.41 87 GLY A O 1
ATOM 662 N N . ASN A 1 88 ? 11.544 -10.795 4.924 1.00 55.94 88 ASN A N 1
ATOM 663 C CA . ASN A 1 88 ? 11.385 -9.641 5.827 1.00 55.94 88 ASN A CA 1
ATOM 664 C C . ASN A 1 88 ? 10.126 -8.793 5.525 1.00 55.94 88 ASN A C 1
ATOM 666 O O . ASN A 1 88 ? 9.927 -7.753 6.151 1.00 55.94 88 ASN A O 1
ATOM 670 N N . GLY A 1 89 ? 9.316 -9.180 4.535 1.00 63.28 89 GLY A N 1
ATOM 671 C CA . GLY A 1 89 ? 8.099 -8.468 4.144 1.00 63.28 89 GLY A CA 1
ATOM 672 C C . GLY A 1 89 ? 6.888 -8.864 4.992 1.00 63.28 89 GLY A C 1
ATOM 673 O O . GLY A 1 89 ? 6.745 -10.019 5.388 1.00 63.28 89 GLY A O 1
ATOM 674 N N . ILE A 1 90 ? 5.983 -7.913 5.232 1.00 74.12 90 ILE A N 1
ATOM 675 C CA . ILE A 1 90 ? 4.678 -8.200 5.838 1.00 74.12 90 ILE A CA 1
ATOM 676 C C . ILE A 1 90 ? 3.782 -8.870 4.790 1.00 74.12 90 ILE A C 1
ATOM 678 O O . ILE A 1 90 ? 3.439 -8.257 3.780 1.00 74.12 90 ILE A O 1
ATOM 682 N N . SER A 1 91 ? 3.355 -10.104 5.057 1.00 79.81 91 SER A N 1
ATOM 683 C CA . SER A 1 91 ? 2.280 -10.752 4.301 1.00 79.81 91 SER A CA 1
ATOM 684 C C . SER A 1 91 ? 0.926 -10.382 4.916 1.00 79.81 91 SER A C 1
ATOM 686 O O . SER A 1 91 ? 0.730 -10.547 6.119 1.00 79.81 91 SER A O 1
ATOM 688 N N . MET A 1 92 ? -0.000 -9.865 4.103 1.00 83.31 92 MET A N 1
ATOM 689 C CA . MET A 1 92 ? -1.369 -9.507 4.508 1.00 83.31 92 MET A CA 1
ATOM 690 C C . MET A 1 92 ? -2.402 -10.344 3.750 1.00 83.31 92 MET A C 1
ATOM 692 O O . MET A 1 92 ? -2.249 -10.623 2.558 1.00 83.31 92 MET A O 1
ATOM 696 N N . ARG A 1 93 ? -3.516 -10.675 4.408 1.00 87.62 93 ARG A N 1
ATOM 697 C CA . ARG A 1 93 ? -4.666 -11.353 3.800 1.00 87.62 93 ARG A CA 1
ATOM 698 C C . ARG A 1 93 ? -5.342 -10.435 2.774 1.00 87.62 93 ARG A C 1
ATOM 700 O O . ARG A 1 93 ? -6.117 -9.548 3.115 1.00 87.62 93 ARG A O 1
ATOM 707 N N . ASN A 1 94 ? -5.079 -10.681 1.490 1.00 83.44 94 ASN A N 1
ATOM 708 C CA . ASN A 1 94 ? -5.688 -9.963 0.362 1.00 83.44 94 ASN A CA 1
ATOM 709 C C . ASN A 1 94 ? -6.764 -10.825 -0.334 1.00 83.44 94 ASN A C 1
ATOM 711 O O . ASN A 1 94 ? -6.715 -11.072 -1.540 1.00 83.44 94 ASN A O 1
ATOM 715 N N . GLY A 1 95 ? -7.690 -11.369 0.464 1.00 88.88 95 GLY A N 1
ATOM 716 C CA . GLY A 1 95 ? -8.782 -12.222 -0.010 1.00 88.88 95 GLY A CA 1
ATOM 717 C C . GLY A 1 95 ? -9.886 -11.461 -0.756 1.00 88.88 95 GLY A C 1
ATOM 718 O O . GLY A 1 95 ? -9.812 -10.252 -0.967 1.00 88.88 95 GLY A O 1
ATOM 719 N N . ARG A 1 96 ? -10.947 -12.183 -1.135 1.00 91.94 96 ARG A N 1
ATOM 720 C CA . ARG A 1 96 ? -12.227 -11.568 -1.519 1.00 91.94 96 ARG A CA 1
ATOM 721 C C . ARG A 1 96 ? -13.115 -11.449 -0.283 1.00 91.94 96 ARG A C 1
ATOM 723 O O . ARG A 1 96 ? -13.178 -12.390 0.503 1.00 91.94 96 ARG A O 1
ATOM 730 N N . TYR A 1 97 ? -13.793 -10.315 -0.172 1.00 94.12 97 TYR A N 1
ATOM 731 C CA . TYR A 1 97 ? -14.719 -9.946 0.899 1.00 94.12 97 TYR A CA 1
ATOM 732 C C . TYR A 1 97 ? -15.969 -9.352 0.252 1.00 94.12 97 TYR A C 1
ATOM 734 O O . TYR A 1 97 ? -15.868 -8.806 -0.851 1.00 94.12 97 TYR A O 1
ATOM 742 N N . GLU A 1 98 ? -17.123 -9.451 0.910 1.00 92.62 98 GLU A N 1
ATOM 743 C CA . GLU A 1 98 ? -18.372 -8.903 0.366 1.00 92.62 98 GLU A CA 1
ATOM 744 C C . GLU A 1 98 ? -18.510 -7.410 0.707 1.00 92.62 98 GLU A C 1
ATOM 746 O O . GLU A 1 98 ? -19.121 -6.660 -0.053 1.00 92.62 98 GLU A O 1
ATOM 751 N N . THR A 1 99 ? -17.887 -6.946 1.802 1.00 95.38 99 THR A N 1
ATOM 752 C CA . THR A 1 99 ? -17.851 -5.521 2.178 1.00 95.38 99 THR A CA 1
ATOM 753 C C . THR A 1 99 ? -16.429 -4.967 2.317 1.00 95.38 99 THR A C 1
ATOM 755 O O . THR A 1 99 ? -15.449 -5.687 2.536 1.00 95.38 99 THR A O 1
ATOM 758 N N . TRP A 1 100 ? -16.304 -3.638 2.220 1.00 95.81 100 TRP A N 1
ATOM 759 C CA . TRP A 1 100 ? -15.047 -2.946 2.526 1.00 95.81 100 TRP A CA 1
ATOM 760 C C . TRP A 1 100 ? -14.711 -2.980 4.023 1.00 95.81 100 TRP A C 1
ATOM 762 O O . TRP A 1 100 ? -13.536 -3.060 4.376 1.00 95.81 100 TRP A O 1
ATOM 772 N N . GLU A 1 101 ? -15.726 -2.979 4.894 1.00 97.00 101 GLU A N 1
ATOM 773 C CA . GLU A 1 101 ? -15.553 -3.118 6.343 1.00 97.00 101 GLU A CA 1
ATOM 774 C C . GLU A 1 101 ? -14.838 -4.429 6.702 1.00 97.00 101 GLU A C 1
ATOM 776 O O . GLU A 1 101 ? -13.840 -4.400 7.420 1.00 97.00 101 GLU A O 1
ATOM 781 N N . GLU A 1 102 ? -15.288 -5.564 6.156 1.00 95.94 102 GLU A N 1
ATOM 782 C CA . GLU A 1 102 ? -14.670 -6.881 6.367 1.00 95.94 102 GLU A CA 1
ATOM 783 C C . GLU A 1 102 ? -13.198 -6.886 5.930 1.00 95.94 102 GLU A C 1
ATOM 785 O O . GLU A 1 102 ? -12.312 -7.270 6.699 1.00 95.94 102 GLU A O 1
ATOM 790 N N . CYS A 1 103 ? -12.934 -6.407 4.710 1.00 96.06 103 CYS A N 1
ATOM 791 C CA . CYS A 1 103 ? -11.593 -6.328 4.133 1.00 96.06 103 CYS A CA 1
ATOM 792 C C . CYS A 1 103 ? -10.654 -5.463 4.989 1.00 96.06 103 CYS A C 1
ATOM 794 O O . CYS A 1 103 ? -9.535 -5.869 5.314 1.00 96.06 103 CYS A O 1
ATOM 796 N N . PHE A 1 104 ? -11.110 -4.277 5.398 1.00 96.31 104 PHE A N 1
ATOM 797 C CA . PHE A 1 104 ? -10.300 -3.348 6.180 1.00 96.31 104 PHE A CA 1
ATOM 798 C C . PHE A 1 104 ? -10.127 -3.800 7.639 1.00 96.31 104 PHE A C 1
ATOM 800 O O . PHE A 1 104 ? -9.039 -3.668 8.199 1.00 96.31 104 PHE A O 1
ATOM 807 N N . SER A 1 105 ? -11.151 -4.415 8.239 1.00 97.38 105 SER A N 1
ATOM 808 C CA . SER A 1 105 ? -11.058 -5.053 9.557 1.00 97.38 105 SER A CA 1
ATOM 809 C C . SER A 1 105 ? -9.990 -6.149 9.566 1.00 97.38 105 SER A C 1
ATOM 811 O O . SER A 1 105 ? -9.167 -6.188 10.479 1.00 97.38 105 SER A O 1
ATOM 813 N N . VAL A 1 106 ? -9.920 -6.980 8.520 1.00 97.06 106 VAL A N 1
ATOM 814 C CA . VAL A 1 106 ? -8.862 -7.993 8.374 1.00 97.06 106 VAL A CA 1
ATOM 815 C C . VAL A 1 106 ? -7.473 -7.366 8.198 1.00 97.06 106 VAL A C 1
ATOM 817 O O . VAL A 1 106 ? -6.540 -7.793 8.875 1.00 97.06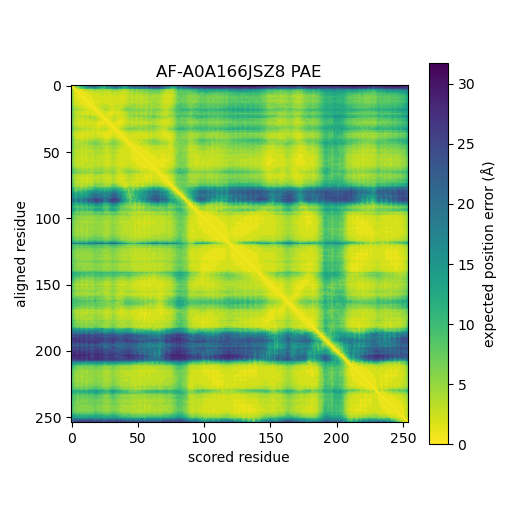 106 VAL A O 1
ATOM 820 N N . LYS A 1 107 ? -7.327 -6.315 7.378 1.00 95.75 107 LYS A N 1
ATOM 821 C CA . LYS A 1 107 ? -6.046 -5.591 7.223 1.00 95.75 107 LYS A CA 1
ATOM 822 C C . LYS A 1 107 ? -5.530 -5.009 8.550 1.00 95.75 107 LYS A C 1
ATOM 824 O O . LYS A 1 107 ? -4.332 -5.050 8.814 1.00 95.75 107 LYS A O 1
ATOM 829 N N . ILE A 1 108 ? -6.424 -4.507 9.407 1.00 97.19 108 ILE A N 1
ATOM 830 C CA . ILE A 1 108 ? -6.078 -4.048 10.763 1.00 97.19 108 ILE A CA 1
ATOM 831 C C . ILE A 1 108 ? -5.761 -5.238 11.693 1.00 97.19 108 ILE A C 1
ATOM 833 O O . ILE A 1 108 ? -4.817 -5.161 12.477 1.00 97.19 108 ILE A O 1
ATOM 837 N N . GLU A 1 109 ? -6.503 -6.347 11.605 1.00 97.25 109 GLU A N 1
ATOM 838 C CA . GLU A 1 109 ? -6.265 -7.566 12.399 1.00 97.25 109 GLU A CA 1
ATOM 839 C C . GLU A 1 109 ? -4.873 -8.172 12.147 1.00 97.25 109 GLU A C 1
ATOM 841 O O . GLU A 1 109 ? -4.191 -8.511 13.113 1.00 97.25 109 GLU A O 1
ATOM 846 N N . ASP A 1 110 ? -4.426 -8.243 10.887 1.00 96.12 110 ASP A N 1
ATOM 847 C CA . ASP A 1 110 ? -3.094 -8.750 10.512 1.00 96.12 110 ASP A CA 1
ATOM 848 C C . ASP A 1 110 ? -1.968 -7.957 11.189 1.00 96.12 110 ASP A C 1
ATOM 850 O O . ASP A 1 110 ? -1.095 -8.527 11.847 1.00 96.12 110 ASP A O 1
ATOM 854 N N . LEU A 1 111 ? -2.012 -6.625 11.093 1.00 95.69 111 LEU A N 1
ATOM 855 C CA . LEU A 1 111 ? -0.994 -5.755 11.685 1.00 95.69 111 LEU A CA 1
ATOM 856 C C . LEU A 1 111 ? -1.001 -5.816 13.220 1.00 95.69 111 LEU A C 1
ATOM 858 O O . LEU A 1 111 ? 0.060 -5.827 13.845 1.00 95.69 111 LEU A O 1
ATOM 862 N N . LEU A 1 112 ? -2.180 -5.912 13.844 1.00 96.56 112 LEU A N 1
ATOM 863 C CA . LEU A 1 112 ? -2.308 -6.067 15.297 1.00 96.56 112 LEU A CA 1
ATOM 864 C C . LEU A 1 112 ? -1.856 -7.452 15.786 1.00 96.56 112 LEU A C 1
ATOM 866 O O . LEU A 1 112 ? -1.369 -7.562 16.914 1.00 96.56 112 LEU A O 1
ATOM 870 N N . GLN A 1 113 ? -1.987 -8.499 14.965 1.00 95.44 113 GLN A N 1
ATOM 871 C CA . GLN A 1 113 ? -1.425 -9.819 15.249 1.00 95.44 113 GLN A CA 1
ATOM 872 C C . GLN A 1 113 ? 0.105 -9.800 15.156 1.00 95.44 113 GLN A C 1
ATOM 874 O O . GLN A 1 113 ? 0.763 -10.217 16.107 1.00 95.44 113 GLN A O 1
ATOM 879 N N . LEU A 1 114 ? 0.682 -9.253 14.085 1.00 93.81 114 LEU A N 1
ATOM 880 C CA . LEU A 1 114 ? 2.138 -9.173 13.925 1.00 93.81 114 LEU A CA 1
ATOM 881 C C . LEU A 1 114 ? 2.792 -8.333 15.035 1.00 93.81 114 LEU A C 1
ATOM 883 O O . LEU A 1 114 ? 3.785 -8.750 15.628 1.00 93.81 114 LEU A O 1
ATOM 887 N N . LEU A 1 115 ? 2.191 -7.197 15.408 1.00 93.50 115 LEU A N 1
ATOM 888 C CA . LEU A 1 115 ? 2.668 -6.358 16.517 1.00 93.50 115 LEU A CA 1
ATOM 889 C C . LEU A 1 115 ? 2.616 -7.081 17.881 1.00 93.50 115 LEU A C 1
ATOM 891 O O . LEU A 1 115 ? 3.456 -6.850 18.754 1.00 93.50 115 LEU A O 1
ATOM 895 N N . ARG A 1 116 ? 1.639 -7.980 18.060 1.00 94.31 116 ARG A N 1
ATOM 896 C CA . ARG A 1 116 ? 1.486 -8.846 19.239 1.00 94.31 116 ARG A CA 1
ATOM 897 C C . ARG A 1 116 ? 2.523 -9.974 19.251 1.00 94.31 116 ARG A C 1
ATOM 899 O O . ARG A 1 116 ? 3.068 -10.275 20.310 1.00 94.31 116 ARG A O 1
ATOM 906 N N . GLU A 1 117 ? 2.825 -10.562 18.097 1.00 92.94 117 GLU A N 1
ATOM 907 C CA . GLU A 1 117 ? 3.852 -11.603 17.924 1.00 92.94 117 GLU A CA 1
ATOM 908 C C . GLU A 1 117 ? 5.277 -11.054 18.106 1.00 92.94 117 GLU A C 1
ATOM 910 O O . GLU A 1 117 ? 6.126 -11.731 18.683 1.00 92.94 117 GLU A O 1
ATOM 915 N N . GLN A 1 118 ? 5.513 -9.786 17.750 1.00 91.00 118 GLN A N 1
ATOM 916 C CA . GLN A 1 118 ? 6.732 -9.036 18.089 1.00 91.00 118 GLN A CA 1
ATOM 917 C C . GLN A 1 118 ? 6.909 -8.787 19.606 1.00 91.00 118 GLN A C 1
ATOM 919 O O . GLN A 1 118 ? 7.955 -8.296 20.032 1.00 91.00 118 GLN A O 1
ATOM 924 N N . GLY A 1 119 ? 5.917 -9.121 20.443 1.00 85.12 119 GLY A N 1
ATOM 925 C CA . GLY A 1 119 ? 6.009 -9.068 21.908 1.00 85.12 119 GLY A CA 1
ATOM 926 C C . GLY A 1 119 ? 5.951 -7.663 22.520 1.00 85.12 119 GLY A C 1
ATOM 927 O O . GLY A 1 119 ? 6.270 -7.497 23.699 1.00 85.12 119 GLY A O 1
ATOM 928 N N . GLY A 1 120 ? 5.562 -6.650 21.741 1.00 82.94 120 GLY A N 1
ATOM 929 C CA . GLY A 1 120 ? 5.499 -5.250 22.163 1.00 82.94 120 GLY A CA 1
ATOM 930 C C . GLY A 1 120 ? 4.079 -4.712 22.368 1.00 82.94 120 GLY A C 1
ATOM 931 O O . GLY A 1 120 ? 3.084 -5.414 22.213 1.00 82.94 120 GLY A O 1
ATOM 932 N N . HIS A 1 121 ? 3.996 -3.419 22.702 1.00 92.75 121 HIS A N 1
ATOM 933 C CA . HIS A 1 121 ? 2.826 -2.560 22.452 1.00 92.75 121 HIS A CA 1
ATOM 934 C C . HIS A 1 121 ? 1.446 -3.068 22.938 1.00 92.75 121 HIS A C 1
ATOM 936 O O . HIS A 1 121 ? 0.421 -2.708 22.368 1.00 92.75 121 HIS A O 1
ATOM 942 N N . ALA A 1 122 ? 1.382 -3.853 24.020 1.00 95.00 122 ALA A N 1
ATOM 943 C CA . ALA A 1 122 ? 0.161 -4.558 24.438 1.00 95.00 122 ALA A CA 1
ATOM 944 C C . ALA A 1 122 ? -1.094 -3.672 24.634 1.00 95.00 122 ALA A C 1
ATOM 946 O O . ALA A 1 122 ? -2.191 -4.088 24.257 1.00 95.00 122 ALA A O 1
ATOM 947 N N . ASP A 1 123 ? -0.965 -2.455 25.181 1.00 96.06 123 ASP A N 1
ATOM 948 C CA . ASP A 1 123 ? -2.113 -1.538 25.310 1.00 96.06 123 ASP A CA 1
ATOM 949 C C . ASP A 1 123 ? -2.532 -0.929 23.963 1.00 96.06 123 ASP A C 1
ATOM 951 O O . ASP A 1 123 ? -3.723 -0.827 23.685 1.00 96.06 123 ASP A O 1
ATOM 955 N N . LEU A 1 124 ? -1.576 -0.610 23.086 1.00 96.38 124 LEU A N 1
ATOM 956 C CA . LEU A 1 124 ? -1.859 -0.164 21.720 1.00 96.38 124 LEU A CA 1
ATOM 957 C C . LEU A 1 124 ? -2.553 -1.267 20.909 1.00 96.38 124 LEU A C 1
ATOM 959 O O . LEU A 1 124 ? -3.533 -0.990 20.228 1.00 96.38 124 LEU A O 1
ATOM 963 N N . VAL A 1 125 ? -2.115 -2.523 21.044 1.00 97.56 125 VAL A N 1
ATOM 964 C CA . VAL A 1 125 ? -2.784 -3.686 20.439 1.00 97.56 125 VAL A CA 1
ATOM 965 C C . VAL A 1 125 ? -4.224 -3.808 20.952 1.00 97.56 125 VAL A C 1
ATOM 967 O O . VAL A 1 125 ? -5.144 -3.995 20.159 1.00 97.56 125 VAL A O 1
ATOM 970 N N . ARG A 1 126 ? -4.452 -3.647 22.263 1.00 98.00 126 ARG A N 1
ATOM 971 C CA . ARG A 1 126 ? -5.800 -3.648 22.856 1.00 98.00 126 ARG A CA 1
ATOM 972 C C . ARG A 1 126 ? -6.669 -2.508 22.309 1.00 98.00 126 ARG A C 1
ATOM 974 O O . ARG A 1 126 ? -7.792 -2.766 21.887 1.00 98.00 126 ARG A O 1
ATOM 981 N N . LYS A 1 127 ? -6.158 -1.272 22.289 1.00 98.00 127 LYS A N 1
ATOM 982 C CA . LYS A 1 127 ? -6.863 -0.094 21.756 1.00 98.00 127 LYS A CA 1
ATOM 983 C C . LYS A 1 127 ? -7.149 -0.221 20.253 1.00 98.00 127 LYS A C 1
ATOM 985 O O . LYS A 1 127 ? -8.238 0.128 19.815 1.00 98.00 127 LYS A O 1
ATOM 990 N N . GLY A 1 128 ? -6.215 -0.763 19.473 1.00 98.06 128 GLY A N 1
ATOM 991 C CA . GLY A 1 128 ? -6.395 -1.031 18.044 1.00 98.06 128 GLY A CA 1
ATOM 992 C C . GLY A 1 128 ? -7.493 -2.061 17.777 1.00 98.06 128 GLY A C 1
ATOM 993 O O . GLY A 1 128 ? -8.302 -1.881 16.873 1.00 98.06 128 GLY A O 1
ATOM 994 N N . GLU A 1 129 ? -7.604 -3.091 18.618 1.00 98.31 129 GLU A N 1
ATOM 995 C CA . GLU A 1 129 ? -8.728 -4.034 18.588 1.00 98.31 129 GLU A CA 1
ATOM 996 C C . GLU A 1 129 ? -10.067 -3.369 18.987 1.00 98.31 129 GLU A C 1
ATOM 998 O O . GLU A 1 129 ? -11.120 -3.760 18.483 1.00 98.31 129 GLU A O 1
ATOM 1003 N N . ASP A 1 130 ? -10.058 -2.347 19.854 1.00 98.19 130 ASP A N 1
ATOM 1004 C CA .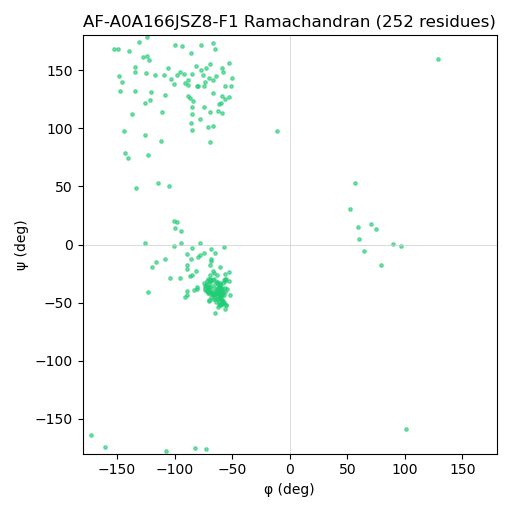 ASP A 1 130 ? -11.251 -1.546 20.175 1.00 98.19 130 ASP A CA 1
ATOM 1005 C C . ASP A 1 130 ? -11.663 -0.630 19.002 1.00 98.19 130 ASP A C 1
ATOM 1007 O O . ASP A 1 130 ? -12.850 -0.555 18.674 1.00 98.19 130 ASP A O 1
ATOM 1011 N N . VAL A 1 131 ? -10.701 -0.016 18.298 1.00 98.38 131 VAL A N 1
ATOM 1012 C CA . VAL A 1 131 ? -10.933 0.696 17.023 1.00 98.38 131 VAL A CA 1
ATOM 1013 C C . VAL A 1 131 ? -11.506 -0.266 15.978 1.00 98.38 131 VAL A C 1
ATOM 1015 O O . VAL A 1 131 ? -12.537 0.021 15.369 1.00 98.38 131 VAL A O 1
ATOM 1018 N N . ARG A 1 132 ? -10.914 -1.453 15.816 1.00 98.31 132 ARG A N 1
ATOM 1019 C CA . ARG A 1 132 ? -11.371 -2.472 14.860 1.00 98.31 132 ARG A CA 1
ATOM 1020 C C . ARG A 1 132 ? -12.800 -2.956 15.126 1.00 98.31 132 ARG A C 1
ATOM 1022 O O . ARG A 1 132 ? -13.549 -3.176 14.184 1.00 98.31 132 ARG A O 1
ATOM 1029 N N . ARG A 1 133 ? -13.202 -3.094 16.395 1.00 97.88 133 ARG A N 1
ATOM 1030 C CA . ARG A 1 133 ? -14.570 -3.499 16.777 1.00 97.88 133 ARG A CA 1
ATOM 1031 C C . ARG A 1 133 ? -15.601 -2.371 16.761 1.00 97.88 133 ARG A C 1
ATOM 1033 O O . ARG A 1 133 ? -16.793 -2.664 16.752 1.00 97.88 133 ARG A O 1
ATOM 1040 N N . GLY A 1 134 ? -15.180 -1.111 16.870 1.00 96.94 134 GLY A N 1
ATOM 1041 C CA . GLY A 1 134 ? -16.089 0.003 17.162 1.00 96.94 134 GLY A CA 1
ATOM 1042 C C . GLY A 1 134 ? -16.090 1.138 16.142 1.00 96.94 134 GLY A C 1
ATOM 1043 O O . GLY A 1 134 ? -17.156 1.657 15.823 1.00 96.94 134 GLY A O 1
ATOM 1044 N N . VAL A 1 135 ? -14.914 1.510 15.638 1.00 97.44 135 VAL A N 1
ATOM 1045 C CA . VAL A 1 135 ? -14.692 2.627 14.704 1.00 97.44 135 VAL A CA 1
ATOM 1046 C C . VAL A 1 135 ? -14.817 2.156 13.257 1.00 97.44 135 VAL A C 1
ATOM 1048 O O . VAL A 1 135 ? -15.470 2.820 12.460 1.00 97.44 135 VAL A O 1
ATOM 1051 N N . VAL A 1 136 ? -14.237 0.997 12.924 1.00 97.81 136 VAL A N 1
ATOM 1052 C CA . VAL A 1 136 ? -14.298 0.403 11.574 1.00 97.81 136 VAL A CA 1
ATOM 1053 C C . VAL A 1 136 ? -15.748 0.202 11.092 1.00 97.81 136 VAL A C 1
ATOM 1055 O O . VAL A 1 136 ? -16.082 0.802 10.071 1.00 97.81 136 VAL A O 1
ATOM 1058 N N . PRO A 1 137 ? -16.647 -0.507 11.812 1.00 96.81 137 PRO A N 1
ATOM 1059 C CA . PRO A 1 137 ? -18.060 -0.599 11.421 1.00 96.81 137 PRO A CA 1
ATOM 1060 C C . PRO A 1 137 ? -18.760 0.765 11.360 1.00 96.81 137 PRO A C 1
ATOM 1062 O O . PRO A 1 137 ? -19.482 1.040 10.406 1.00 96.81 137 PRO A O 1
ATOM 1065 N N . ALA A 1 138 ? -18.509 1.656 12.327 1.00 95.50 138 ALA A N 1
ATOM 1066 C CA . ALA A 1 138 ? -19.155 2.972 12.388 1.00 95.50 138 ALA A CA 1
ATOM 1067 C C . ALA A 1 138 ? -18.757 3.924 11.242 1.00 95.50 138 ALA A C 1
ATOM 1069 O O . ALA A 1 138 ? -19.493 4.861 10.948 1.00 95.50 138 ALA A O 1
ATOM 1070 N N . LEU A 1 139 ? -17.599 3.707 10.609 1.00 94.00 139 LEU A N 1
ATOM 1071 C CA . LEU A 1 139 ? -17.109 4.519 9.492 1.00 94.00 139 LEU A CA 1
ATOM 1072 C C . LEU A 1 139 ? -17.255 3.848 8.122 1.00 94.00 139 LEU A C 1
ATOM 1074 O O . LEU A 1 139 ? -17.339 4.564 7.121 1.00 94.00 139 LEU A O 1
ATOM 1078 N N . LEU A 1 140 ? -17.227 2.510 8.064 1.00 95.62 140 LEU A N 1
ATOM 1079 C CA . LEU A 1 140 ? -17.121 1.741 6.817 1.00 95.62 140 LEU A CA 1
ATOM 1080 C C . LEU A 1 140 ? -18.305 0.795 6.542 1.00 95.62 140 LEU A C 1
ATOM 1082 O O . LEU A 1 140 ? -18.475 0.402 5.390 1.00 95.62 140 LEU A O 1
ATOM 1086 N N . GLY A 1 141 ? -19.113 0.435 7.546 1.00 94.19 141 GLY A N 1
ATOM 1087 C CA . GLY A 1 141 ? -20.129 -0.624 7.428 1.00 94.19 141 GLY A CA 1
ATOM 1088 C C . GLY A 1 141 ? -21.315 -0.295 6.514 1.00 94.19 141 GLY A C 1
ATOM 1089 O O . GLY A 1 141 ? -21.847 -1.181 5.852 1.00 94.19 141 GLY A O 1
ATOM 1090 N N . GLU A 1 142 ? -21.697 0.982 6.410 1.00 91.00 142 GLU A N 1
ATOM 1091 C CA . GLU A 1 142 ? -22.776 1.447 5.517 1.00 91.00 142 GLU A CA 1
ATOM 1092 C C . GLU A 1 142 ? -22.267 1.951 4.146 1.00 91.00 142 GLU A C 1
ATOM 1094 O O . GLU A 1 142 ? -23.015 2.576 3.394 1.00 91.00 142 GLU A O 1
ATOM 1099 N N . LEU A 1 143 ? -20.993 1.714 3.794 1.00 89.94 143 LEU A N 1
ATOM 1100 C CA . LEU A 1 143 ? -20.420 2.205 2.535 1.00 89.94 143 LEU A CA 1
ATOM 1101 C C . LEU A 1 143 ? -20.680 1.260 1.352 1.00 89.94 143 LEU A C 1
ATOM 1103 O O . LEU A 1 143 ? -19.961 0.278 1.153 1.00 89.94 143 LEU A O 1
ATOM 1107 N N . ASP A 1 144 ? -21.623 1.641 0.489 1.00 87.88 144 ASP A N 1
ATOM 1108 C CA . ASP A 1 144 ? -21.691 1.157 -0.896 1.00 87.88 144 ASP A CA 1
ATOM 1109 C C . ASP A 1 144 ? -20.514 1.740 -1.702 1.00 87.88 144 ASP A C 1
ATOM 1111 O O . ASP A 1 144 ? -20.590 2.838 -2.264 1.00 87.88 144 ASP A O 1
ATOM 1115 N N . IL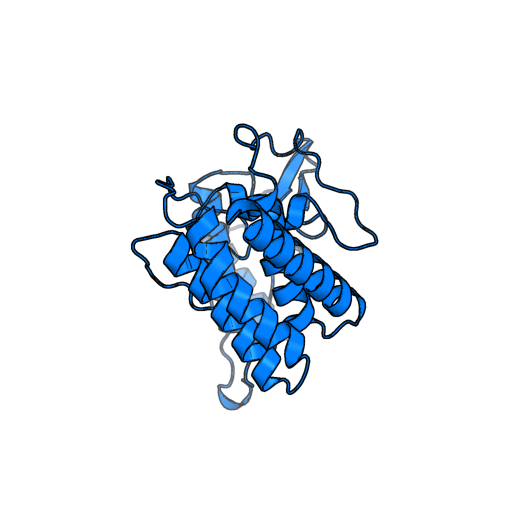E A 1 145 ? -19.372 1.042 -1.690 1.00 89.00 145 ILE A N 1
ATOM 1116 C CA . ILE A 1 145 ? -18.192 1.441 -2.462 1.00 89.00 145 ILE A CA 1
ATOM 1117 C C . ILE A 1 145 ? -18.224 0.849 -3.871 1.00 89.00 145 ILE A C 1
ATOM 1119 O O . ILE A 1 145 ? -18.495 -0.332 -4.078 1.00 89.00 145 ILE A O 1
ATOM 1123 N N . LYS A 1 146 ? -17.783 1.637 -4.852 1.00 89.44 146 LYS A N 1
ATOM 1124 C CA . LYS A 1 146 ? -17.282 1.086 -6.113 1.00 89.44 146 LYS A CA 1
ATOM 1125 C C . LYS A 1 146 ? -15.801 0.726 -5.927 1.00 89.44 146 LYS A C 1
ATOM 1127 O O . LYS A 1 146 ? -15.015 1.648 -5.703 1.00 89.44 146 LYS A O 1
ATOM 1132 N N . PRO A 1 147 ? -15.381 -0.549 -6.057 1.00 91.31 147 PRO A N 1
ATOM 1133 C CA . PRO A 1 147 ? -13.976 -0.912 -5.908 1.00 91.31 147 PRO A CA 1
ATOM 1134 C C . PRO A 1 147 ? -13.084 -0.188 -6.925 1.00 91.31 147 PRO A C 1
ATOM 1136 O O . PRO A 1 147 ? -13.261 -0.313 -8.140 1.00 91.31 147 PRO A O 1
ATOM 1139 N N . ALA A 1 148 ? -12.118 0.563 -6.408 1.00 92.06 148 ALA A N 1
ATOM 1140 C CA . ALA A 1 148 ? -11.005 1.150 -7.139 1.00 92.06 148 ALA A CA 1
ATOM 1141 C C . ALA A 1 148 ? -9.743 0.292 -6.945 1.00 92.06 148 ALA A C 1
ATOM 1143 O O . ALA A 1 148 ? -9.736 -0.624 -6.121 1.00 92.06 148 ALA A O 1
ATOM 1144 N N . ILE A 1 149 ? -8.677 0.598 -7.688 1.00 93.31 149 ILE A N 1
ATOM 1145 C CA . ILE A 1 149 ? -7.340 0.025 -7.481 1.00 93.31 149 ILE A CA 1
ATOM 1146 C C . ILE A 1 149 ? -6.376 1.115 -6.984 1.00 93.31 149 ILE A C 1
ATOM 1148 O O . ILE A 1 149 ? -5.767 1.803 -7.804 1.00 93.31 149 ILE A O 1
ATOM 1152 N N . PRO A 1 150 ? -6.260 1.328 -5.659 1.00 91.81 150 PRO A N 1
ATOM 1153 C CA . PRO A 1 150 ? -5.167 2.111 -5.097 1.00 91.81 150 PRO A CA 1
ATOM 1154 C C . PRO A 1 150 ? -3.782 1.528 -5.438 1.00 91.81 150 PRO A C 1
ATOM 1156 O O . PRO A 1 150 ? -3.604 0.316 -5.591 1.00 91.81 150 PRO A O 1
ATOM 1159 N N . HIS A 1 151 ? -2.791 2.411 -5.494 1.00 92.88 151 HIS A N 1
ATOM 1160 C CA . HIS A 1 151 ? -1.364 2.126 -5.383 1.00 92.88 151 HIS A CA 1
ATOM 1161 C C . HIS A 1 151 ? -1.038 1.459 -4.041 1.00 92.88 151 HIS A C 1
ATOM 1163 O O . HIS A 1 151 ? -0.220 0.547 -3.987 1.00 92.88 151 HIS A O 1
ATOM 1169 N N . GLY A 1 152 ? -1.688 1.889 -2.954 1.00 90.56 152 GLY A N 1
ATOM 1170 C CA . GLY A 1 152 ? -1.622 1.249 -1.634 1.00 90.56 152 GLY A CA 1
ATOM 1171 C C . GLY A 1 152 ? -0.363 1.573 -0.824 1.00 90.56 152 GLY A C 1
ATOM 1172 O O . GLY A 1 152 ? -0.387 1.421 0.395 1.00 90.56 152 GLY A O 1
ATOM 1173 N N . ASP A 1 153 ? 0.690 2.068 -1.479 1.00 90.25 153 ASP A N 1
ATOM 1174 C CA . ASP A 1 153 ? 1.885 2.650 -0.853 1.00 90.25 153 ASP A CA 1
ATOM 1175 C C . ASP A 1 153 ? 2.281 3.982 -1.529 1.00 90.25 153 ASP A C 1
ATOM 1177 O O . ASP A 1 153 ? 3.402 4.154 -2.000 1.00 90.25 153 ASP A O 1
ATOM 1181 N N . LEU A 1 154 ? 1.333 4.910 -1.735 1.00 87.81 154 LEU A N 1
ATOM 1182 C CA . LEU A 1 154 ? 1.617 6.186 -2.411 1.00 87.81 154 LEU A CA 1
ATOM 1183 C C . LEU A 1 154 ? 2.166 7.259 -1.456 1.00 87.81 154 LEU A C 1
ATOM 1185 O O . LEU A 1 154 ? 1.420 7.994 -0.807 1.00 87.81 154 LEU A O 1
ATOM 1189 N N . TRP A 1 155 ? 3.488 7.403 -1.455 1.00 82.56 155 TRP A N 1
ATOM 1190 C CA . TRP A 1 155 ? 4.219 8.521 -0.854 1.00 82.56 155 TRP A CA 1
ATOM 1191 C C . TRP A 1 155 ? 5.248 9.084 -1.849 1.00 82.56 155 TRP A C 1
ATOM 1193 O O . TRP A 1 155 ? 5.430 8.553 -2.944 1.00 82.56 155 TRP A O 1
ATOM 1203 N N . SER A 1 156 ? 5.916 10.177 -1.487 1.00 79.31 156 SER A N 1
ATOM 1204 C CA . SER A 1 156 ? 6.892 10.897 -2.325 1.00 79.31 156 SER A CA 1
ATOM 1205 C C . SER A 1 156 ? 8.063 10.046 -2.831 1.00 79.31 156 SER A C 1
ATOM 1207 O O . SER A 1 156 ? 8.549 10.307 -3.926 1.00 79.31 156 SER A O 1
ATOM 1209 N N . GLY A 1 157 ? 8.515 9.038 -2.078 1.00 83.56 157 GLY A N 1
ATOM 1210 C CA . GLY A 1 157 ? 9.570 8.117 -2.519 1.00 83.56 157 GLY A CA 1
ATOM 1211 C C . GLY A 1 157 ? 9.139 7.177 -3.648 1.00 83.56 157 GLY A C 1
ATOM 1212 O O . GLY A 1 157 ? 9.973 6.797 -4.465 1.00 83.56 157 GLY A O 1
ATOM 1213 N N . ASN A 1 158 ? 7.837 6.892 -3.729 1.00 90.62 158 ASN A N 1
ATOM 1214 C CA . ASN A 1 158 ? 7.191 6.022 -4.717 1.00 90.62 158 ASN A CA 1
ATOM 1215 C C . ASN A 1 158 ? 6.537 6.830 -5.864 1.00 90.62 158 ASN A C 1
ATOM 1217 O O . ASN A 1 158 ? 5.706 6.323 -6.624 1.00 90.62 158 ASN A O 1
ATOM 1221 N N . ALA A 1 159 ? 6.881 8.117 -5.978 1.00 88.19 159 ALA A N 1
ATOM 1222 C CA . ALA A 1 159 ? 6.350 9.044 -6.965 1.00 88.19 159 ALA A CA 1
ATOM 1223 C C . ALA A 1 159 ? 7.471 9.867 -7.617 1.00 88.19 159 ALA A C 1
ATOM 1225 O O . ALA A 1 159 ? 8.487 10.195 -7.010 1.00 88.19 159 ALA A O 1
ATOM 1226 N N . GLY A 1 160 ? 7.278 10.240 -8.877 1.00 86.25 160 GLY A N 1
ATOM 1227 C CA . GLY A 1 160 ? 8.216 11.066 -9.625 1.00 86.25 160 GLY A CA 1
ATOM 1228 C C . GLY A 1 160 ? 7.567 11.729 -10.833 1.00 86.25 160 GLY A C 1
ATOM 1229 O O . GLY A 1 160 ? 6.360 11.630 -11.051 1.00 86.25 160 GLY A O 1
ATOM 1230 N N . THR A 1 161 ? 8.392 12.397 -11.637 1.00 85.81 161 THR A N 1
ATOM 1231 C CA . THR A 1 161 ? 7.959 13.068 -12.868 1.00 85.81 161 THR A CA 1
ATOM 1232 C C . THR A 1 161 ? 8.729 12.501 -14.052 1.00 85.81 161 THR A C 1
ATOM 1234 O O . THR A 1 161 ? 9.960 12.540 -14.070 1.00 85.81 161 THR A O 1
ATOM 1237 N N . ASP A 1 162 ? 8.012 12.008 -15.061 1.00 82.25 162 ASP A N 1
ATOM 1238 C CA . ASP A 1 162 ? 8.602 11.580 -16.326 1.00 82.25 162 ASP A CA 1
ATOM 1239 C C . ASP A 1 162 ? 9.282 12.777 -17.016 1.00 82.25 162 ASP A C 1
ATOM 1241 O O . ASP A 1 162 ? 8.658 13.802 -17.303 1.00 82.25 162 ASP A O 1
ATOM 1245 N N . SER A 1 163 ? 10.585 12.658 -17.273 1.00 80.88 163 SER A N 1
ATOM 1246 C CA . SER A 1 163 ? 11.424 13.772 -17.730 1.00 80.88 163 SER A CA 1
ATOM 1247 C C . SER A 1 163 ? 11.277 14.114 -19.216 1.00 80.88 163 SER A C 1
ATOM 1249 O O . SER A 1 163 ? 11.786 15.149 -19.647 1.00 80.88 163 SER A O 1
ATOM 1251 N N . ALA A 1 164 ? 10.574 13.287 -19.997 1.00 81.19 164 ALA A N 1
ATOM 1252 C CA . ALA A 1 164 ? 10.303 13.526 -21.414 1.00 81.19 164 ALA A CA 1
ATOM 1253 C C . ALA A 1 164 ? 8.934 14.191 -21.654 1.00 81.19 164 ALA A C 1
ATOM 1255 O O . ALA A 1 164 ? 8.760 14.918 -22.631 1.00 81.19 164 ALA A O 1
ATOM 1256 N N . THR A 1 165 ? 7.963 13.948 -20.770 1.00 83.25 165 THR A N 1
ATOM 1257 C CA . THR A 1 165 ? 6.564 14.390 -20.900 1.00 83.25 165 THR A CA 1
ATOM 1258 C C . THR A 1 165 ? 6.116 15.368 -19.814 1.00 83.25 165 THR A C 1
ATOM 1260 O O . THR A 1 165 ? 5.077 16.008 -19.978 1.00 83.25 165 THR A O 1
ATOM 1263 N N . GLY A 1 166 ? 6.869 15.492 -18.715 1.00 84.81 166 GLY A N 1
ATOM 1264 C CA . GLY A 1 166 ? 6.537 16.344 -17.569 1.00 84.81 166 GLY A CA 1
ATOM 1265 C C . GLY A 1 166 ? 5.356 15.842 -16.731 1.00 84.81 166 GLY A C 1
ATOM 1266 O O . GLY A 1 166 ? 4.753 16.632 -16.007 1.00 84.81 166 GLY A O 1
ATOM 1267 N N . ARG A 1 167 ? 4.979 14.563 -16.856 1.00 84.00 167 ARG A N 1
ATOM 1268 C CA . ARG A 1 167 ? 3.804 13.972 -16.191 1.00 84.00 167 ARG A CA 1
ATOM 1269 C C . ARG A 1 167 ? 4.171 13.269 -14.880 1.00 84.00 167 ARG A C 1
ATOM 1271 O O . ARG A 1 167 ? 5.262 12.705 -14.810 1.00 84.00 167 ARG A O 1
ATOM 1278 N N . PRO A 1 168 ? 3.274 13.247 -13.876 1.00 85.56 168 PRO A N 1
ATOM 1279 C CA . PRO A 1 168 ? 3.464 12.428 -12.684 1.00 85.56 168 PRO A CA 1
ATOM 1280 C C . PRO A 1 168 ? 3.463 10.936 -13.044 1.00 85.56 168 PRO A C 1
ATOM 1282 O O . PRO A 1 168 ? 2.742 10.502 -13.946 1.00 85.56 168 PRO A O 1
ATOM 1285 N N . PHE A 1 169 ? 4.275 10.169 -12.327 1.00 86.38 169 PHE A N 1
ATOM 1286 C CA . PHE A 1 169 ? 4.530 8.751 -12.551 1.00 86.38 169 PHE A CA 1
ATOM 1287 C C . PHE A 1 169 ? 4.787 8.073 -11.199 1.00 86.38 169 PHE A C 1
ATOM 1289 O O . PHE A 1 169 ? 5.556 8.604 -10.398 1.00 86.38 169 PHE A O 1
ATOM 1296 N N . ILE A 1 170 ? 4.140 6.939 -10.926 1.00 91.94 170 ILE A N 1
ATOM 1297 C CA . ILE A 1 170 ? 4.186 6.249 -9.622 1.00 91.94 170 ILE A CA 1
ATOM 1298 C C . ILE A 1 170 ? 4.632 4.791 -9.788 1.00 91.94 170 ILE A C 1
ATOM 1300 O O . ILE A 1 170 ? 4.408 4.183 -10.838 1.00 91.94 170 ILE A O 1
ATOM 1304 N N . PHE A 1 171 ? 5.330 4.258 -8.791 1.00 92.56 171 PHE A N 1
ATOM 1305 C CA . PHE A 1 171 ? 6.052 2.985 -8.862 1.00 92.56 171 PHE A CA 1
ATOM 1306 C C . PHE A 1 171 ? 6.177 2.335 -7.476 1.00 92.56 171 PHE A C 1
ATOM 1308 O O . PHE A 1 171 ? 5.887 2.959 -6.464 1.00 92.56 171 PHE A O 1
ATOM 1315 N N . ASP A 1 172 ? 6.598 1.071 -7.450 1.00 93.25 172 ASP A N 1
ATOM 1316 C CA . ASP A 1 172 ? 6.657 0.204 -6.265 1.00 93.25 172 ASP A CA 1
ATOM 1317 C C . ASP A 1 172 ? 5.286 0.034 -5.540 1.00 93.25 172 ASP A C 1
ATOM 1319 O O . ASP A 1 172 ? 5.168 0.266 -4.335 1.00 93.25 172 ASP A O 1
ATOM 1323 N N . PRO A 1 173 ? 4.206 -0.366 -6.256 1.00 94.56 173 PRO A N 1
ATOM 1324 C CA . PRO A 1 173 ? 2.851 -0.460 -5.702 1.00 94.56 173 PRO A CA 1
ATOM 1325 C C . PRO A 1 173 ? 2.613 -1.669 -4.784 1.00 94.56 173 PRO A C 1
ATOM 1327 O O . PRO A 1 173 ? 3.037 -2.793 -5.059 1.00 94.56 173 PRO A O 1
ATOM 1330 N N . SER A 1 174 ? 1.767 -1.456 -3.775 1.00 92.44 174 SER A N 1
ATOM 1331 C CA . SER A 1 174 ? 1.197 -2.472 -2.878 1.00 92.44 174 SER A CA 1
ATOM 1332 C C . SER A 1 174 ? -0.326 -2.573 -3.090 1.00 92.44 174 SER A C 1
ATOM 1334 O O . SER A 1 174 ? -1.139 -2.398 -2.176 1.00 92.44 174 SER A O 1
ATOM 1336 N N . SER A 1 175 ? -0.733 -2.772 -4.349 1.00 94.00 175 SER A N 1
ATOM 1337 C CA . SER A 1 175 ? -2.128 -2.617 -4.774 1.00 94.00 175 SER A CA 1
ATOM 1338 C C . SER A 1 175 ? -3.069 -3.723 -4.300 1.00 94.00 175 SER A C 1
ATOM 1340 O O . SER A 1 175 ? -2.739 -4.902 -4.168 1.00 94.00 175 SER A O 1
ATOM 1342 N N . TYR A 1 176 ? -4.328 -3.331 -4.148 1.00 93.62 176 TYR A N 1
ATOM 1343 C CA . TYR A 1 176 ? -5.474 -4.205 -3.926 1.00 93.62 176 TYR A CA 1
ATOM 1344 C C . TYR A 1 176 ? -6.719 -3.551 -4.537 1.00 93.62 176 TYR A C 1
ATOM 1346 O O . TYR A 1 176 ? -6.686 -2.376 -4.895 1.00 93.62 176 TYR A O 1
ATOM 1354 N N . TYR A 1 177 ? -7.826 -4.287 -4.652 1.00 93.94 177 TYR A N 1
ATOM 1355 C CA . TYR A 1 177 ? -9.122 -3.675 -4.960 1.00 93.94 177 TYR A CA 1
ATOM 1356 C C . TYR A 1 177 ? -9.816 -3.267 -3.657 1.00 93.94 177 TYR A C 1
ATOM 1358 O O . TYR A 1 177 ? -9.933 -4.078 -2.740 1.00 93.94 177 TYR A O 1
ATOM 1366 N N . GLY A 1 178 ? -10.248 -2.011 -3.554 1.00 93.12 178 GLY A N 1
ATOM 1367 C CA . GLY A 1 178 ? -10.780 -1.447 -2.311 1.00 93.12 178 GLY A CA 1
ATOM 1368 C C . GLY A 1 178 ? -11.383 -0.055 -2.487 1.00 93.12 178 GLY A C 1
ATOM 1369 O O . GLY A 1 178 ? -11.681 0.370 -3.603 1.00 93.12 178 GLY A O 1
ATOM 1370 N N . HIS A 1 179 ? -11.583 0.660 -1.383 1.00 93.06 179 HIS A N 1
ATOM 1371 C CA . HIS A 1 179 ? -12.149 2.010 -1.411 1.00 93.06 179 HIS A CA 1
ATOM 1372 C C . HIS A 1 179 ? -11.124 3.042 -1.909 1.00 93.06 179 HIS A C 1
ATOM 1374 O O . HIS A 1 179 ? -9.977 3.044 -1.467 1.00 93.06 179 HIS A O 1
ATOM 1380 N N . ASN A 1 180 ? -11.536 3.960 -2.790 1.00 87.06 180 ASN A N 1
ATOM 1381 C CA . ASN A 1 180 ? -10.653 4.990 -3.354 1.00 87.06 180 ASN A CA 1
ATOM 1382 C C . ASN A 1 180 ? -10.091 5.967 -2.306 1.00 87.06 180 ASN A C 1
ATOM 1384 O O . ASN A 1 180 ? -9.018 6.523 -2.512 1.00 87.06 180 ASN A O 1
ATOM 1388 N N . GLU A 1 181 ? -10.787 6.179 -1.185 1.00 87.56 181 GLU A N 1
ATOM 1389 C CA . GLU A 1 181 ? -10.276 7.025 -0.101 1.00 87.56 181 GLU A CA 1
ATOM 1390 C C . GLU A 1 181 ? -9.077 6.410 0.637 1.00 87.56 181 GLU A C 1
ATOM 1392 O O . GLU A 1 181 ? -8.357 7.143 1.307 1.00 87.56 181 GLU A O 1
ATOM 1397 N N . ALA A 1 182 ? -8.830 5.099 0.519 1.00 89.12 182 ALA A N 1
ATOM 1398 C CA . ALA A 1 182 ? -7.753 4.438 1.257 1.00 89.12 182 ALA A CA 1
ATOM 1399 C C . ALA A 1 182 ? -6.359 4.982 0.886 1.00 89.12 182 ALA A C 1
ATOM 1401 O O . ALA A 1 182 ? -5.517 5.150 1.763 1.00 89.12 182 ALA A O 1
ATOM 1402 N N . GLU A 1 183 ? -6.149 5.369 -0.380 1.00 86.31 183 GLU A N 1
ATOM 1403 C CA . GLU A 1 183 ? -4.909 6.013 -0.852 1.00 86.31 183 GLU A CA 1
ATOM 1404 C C . GLU A 1 183 ? -4.569 7.295 -0.078 1.00 86.31 183 GLU A C 1
ATOM 1406 O O . GLU A 1 183 ? -3.410 7.669 0.106 1.00 86.31 183 GLU A O 1
ATOM 1411 N N . CYS A 1 184 ? -5.599 7.989 0.408 1.00 75.50 184 CYS A N 1
ATOM 1412 C CA . CYS A 1 184 ? -5.419 9.238 1.125 1.00 75.50 184 CYS A CA 1
ATOM 1413 C C . CYS A 1 184 ? -4.737 9.044 2.489 1.00 75.50 184 CYS A C 1
ATOM 1415 O O . CYS A 1 184 ? -4.250 10.035 3.032 1.00 75.50 184 CYS A O 1
ATOM 1417 N N . GLY A 1 185 ? -4.649 7.812 3.010 1.00 72.88 185 GLY A N 1
ATOM 1418 C CA . GLY A 1 185 ? -3.987 7.498 4.276 1.00 72.88 185 GLY A CA 1
ATOM 1419 C C . GLY A 1 185 ? -2.494 7.851 4.315 1.00 72.88 185 GLY A C 1
ATOM 1420 O O . GLY A 1 185 ? -2.027 8.315 5.348 1.00 72.88 185 GLY A O 1
ATOM 1421 N N . LEU A 1 186 ? -1.758 7.706 3.204 1.00 69.00 186 LEU A N 1
ATOM 1422 C CA . LEU A 1 186 ? -0.355 8.150 3.100 1.00 69.00 186 LEU A CA 1
ATOM 1423 C C . LEU A 1 186 ? -0.232 9.585 2.586 1.00 69.00 186 LEU A C 1
ATOM 1425 O O . LEU A 1 186 ? 0.499 10.392 3.156 1.00 69.00 186 LEU A O 1
ATOM 1429 N N . VAL A 1 187 ? -0.990 9.926 1.539 1.00 61.31 187 VAL A N 1
ATOM 1430 C CA . VAL A 1 187 ? -0.913 11.226 0.843 1.00 61.31 187 VAL A CA 1
ATOM 1431 C C . VAL A 1 187 ? -1.104 12.426 1.787 1.00 61.31 187 VAL A C 1
ATOM 1433 O O . VAL A 1 187 ? -0.545 13.494 1.542 1.00 61.31 187 VAL A O 1
ATOM 1436 N N . HIS A 1 188 ? -1.863 12.268 2.879 1.00 55.06 188 HIS A N 1
ATOM 1437 C CA . HIS A 1 188 ? -2.130 13.344 3.844 1.00 55.06 188 HIS A CA 1
ATOM 1438 C C . HIS A 1 188 ? -1.115 13.462 4.986 1.00 55.06 188 HIS A C 1
ATOM 1440 O O . HIS A 1 188 ? -1.075 14.512 5.629 1.00 55.06 188 HIS A O 1
ATOM 1446 N N . ASN A 1 189 ? -0.306 12.432 5.243 1.00 52.34 189 ASN A N 1
ATOM 1447 C CA . ASN A 1 189 ? 0.739 12.466 6.264 1.00 52.34 189 ASN A CA 1
ATOM 1448 C C . ASN A 1 189 ? 1.980 11.691 5.775 1.00 52.34 189 ASN A C 1
ATOM 1450 O O . ASN A 1 189 ? 2.170 10.531 6.153 1.00 52.34 189 ASN A O 1
ATOM 1454 N N . PRO A 1 190 ? 2.803 12.304 4.902 1.00 53.81 190 PRO A N 1
ATOM 1455 C CA . PRO A 1 190 ? 4.042 11.691 4.433 1.00 53.81 190 PRO A CA 1
ATOM 1456 C C . PRO A 1 190 ? 5.045 11.517 5.596 1.00 53.81 190 PRO A C 1
ATOM 1458 O O . PRO A 1 190 ? 4.855 12.095 6.671 1.00 53.81 190 PRO A O 1
ATOM 1461 N N . PRO A 1 191 ? 6.140 10.755 5.409 1.00 51.97 191 PRO A N 1
ATOM 1462 C CA . PRO A 1 191 ? 7.203 10.654 6.408 1.00 51.97 191 PRO A CA 1
ATOM 1463 C C . PRO A 1 191 ? 7.743 12.028 6.850 1.00 51.97 191 PRO A C 1
ATOM 1465 O O . PRO A 1 191 ? 7.686 13.003 6.105 1.00 51.97 191 PRO A O 1
ATOM 1468 N N . GLU A 1 192 ? 8.330 12.103 8.052 1.00 48.88 192 GLU A N 1
ATOM 1469 C CA . GLU A 1 192 ? 8.728 13.351 8.747 1.00 48.88 192 GLU A CA 1
ATOM 1470 C C . GLU A 1 192 ? 9.709 14.282 7.984 1.00 48.88 192 GLU A C 1
ATOM 1472 O O . GLU A 1 192 ? 10.092 15.338 8.495 1.00 48.88 192 GLU A O 1
ATOM 1477 N N . HIS A 1 193 ? 10.173 13.896 6.792 1.00 44.78 193 HIS A N 1
ATOM 1478 C CA . HIS A 1 193 ? 11.141 14.624 5.962 1.00 44.78 193 HIS A CA 1
ATOM 1479 C C . HIS A 1 193 ? 10.648 14.890 4.527 1.00 44.78 193 HIS A C 1
ATOM 1481 O O . HIS A 1 193 ? 11.376 15.487 3.733 1.00 44.78 193 HIS A O 1
ATOM 1487 N N . ASP A 1 194 ? 9.424 14.480 4.200 1.00 48.50 194 ASP A N 1
ATOM 1488 C CA . ASP A 1 194 ? 8.885 14.467 2.844 1.00 48.50 194 ASP A CA 1
ATOM 1489 C C . ASP A 1 194 ? 7.865 15.585 2.587 1.00 48.50 194 ASP A C 1
ATOM 1491 O O . ASP A 1 194 ? 7.185 16.073 3.491 1.00 48.50 194 ASP A O 1
ATOM 1495 N N . GLN A 1 195 ? 7.761 16.019 1.327 1.00 46.28 195 GLN A N 1
ATOM 1496 C CA . GLN A 1 195 ? 6.725 16.970 0.916 1.00 46.28 195 GLN A CA 1
ATOM 1497 C C . GLN A 1 195 ? 5.395 16.228 0.706 1.00 46.28 195 GLN A C 1
ATOM 1499 O O . GLN A 1 195 ? 5.395 15.167 0.078 1.00 46.28 195 GLN A O 1
ATOM 1504 N N . PRO A 1 196 ? 4.254 16.765 1.176 1.00 50.53 196 PRO A N 1
ATOM 1505 C CA . PRO A 1 196 ? 2.955 16.163 0.906 1.00 50.53 196 PRO A CA 1
ATOM 1506 C C . PRO A 1 196 ? 2.633 16.268 -0.585 1.00 50.53 196 PRO A C 1
ATOM 1508 O O . PRO A 1 196 ? 2.698 17.354 -1.160 1.00 50.53 196 PRO A O 1
ATOM 1511 N N . ILE A 1 197 ? 2.232 15.152 -1.196 1.00 53.28 197 ILE A N 1
ATOM 1512 C CA . ILE A 1 197 ? 1.662 15.147 -2.547 1.00 53.28 197 ILE A CA 1
ATOM 1513 C C . ILE A 1 197 ? 0.370 15.972 -2.480 1.00 53.28 197 ILE A C 1
ATOM 1515 O O . ILE A 1 197 ? -0.565 15.608 -1.762 1.00 53.28 197 ILE A O 1
ATOM 1519 N N . HIS A 1 198 ? 0.303 17.116 -3.166 1.00 49.12 198 HIS A N 1
ATOM 1520 C CA . HIS A 1 198 ? -0.868 17.976 -3.031 1.00 49.12 198 HIS A CA 1
ATOM 1521 C C . HIS A 1 198 ? -2.090 17.319 -3.689 1.00 49.12 198 HIS A C 1
ATOM 1523 O O . HIS A 1 198 ? -2.002 16.720 -4.761 1.00 49.12 198 HIS A O 1
ATOM 1529 N N . ARG A 1 199 ? -3.273 17.490 -3.077 1.00 46.66 199 ARG A N 1
ATOM 1530 C CA . ARG A 1 199 ? -4.563 16.971 -3.588 1.00 46.66 199 ARG A CA 1
ATOM 1531 C C . ARG A 1 199 ? -4.856 17.363 -5.046 1.00 46.66 199 ARG A C 1
ATOM 1533 O O . ARG A 1 199 ? -5.642 16.700 -5.712 1.00 46.66 199 ARG A O 1
ATOM 1540 N N . THR A 1 200 ? -4.256 18.452 -5.520 1.00 44.16 200 THR A N 1
ATOM 1541 C CA . THR A 1 200 ? -4.336 18.955 -6.897 1.00 44.16 200 THR A CA 1
ATOM 1542 C C . THR A 1 200 ? -3.573 18.106 -7.908 1.00 44.16 200 THR A C 1
ATOM 1544 O O . THR A 1 200 ? -3.989 18.022 -9.061 1.00 44.16 200 THR A O 1
ATOM 1547 N N . ASP A 1 201 ? -2.477 17.475 -7.494 1.00 46.56 201 ASP A N 1
ATOM 1548 C CA . ASP A 1 201 ? -1.432 16.997 -8.405 1.00 46.56 201 ASP A CA 1
ATOM 1549 C C . ASP A 1 201 ? -1.754 15.594 -8.941 1.00 46.56 201 ASP A C 1
ATOM 1551 O O . ASP A 1 201 ? -1.387 15.237 -10.060 1.00 46.56 201 ASP A O 1
ATOM 1555 N N . VAL A 1 202 ? -2.518 14.825 -8.159 1.00 47.41 202 VAL A N 1
ATOM 1556 C CA . VAL A 1 202 ? -3.053 13.504 -8.523 1.00 47.41 202 VAL A CA 1
ATOM 1557 C C . VAL A 1 202 ? -4.374 13.572 -9.298 1.00 47.41 202 VAL A C 1
ATOM 1559 O O . VAL A 1 202 ? -4.819 12.560 -9.832 1.00 47.41 202 VAL A O 1
ATOM 1562 N N . GLY A 1 203 ? -5.040 14.733 -9.351 1.00 42.28 203 GLY A N 1
ATOM 1563 C CA . GLY A 1 203 ? -6.323 14.936 -10.048 1.00 42.28 203 GLY A CA 1
ATOM 1564 C C . GLY A 1 203 ? -7.530 14.151 -9.501 1.00 42.28 203 GLY A C 1
ATOM 1565 O O . GLY A 1 203 ? -8.650 14.370 -9.959 1.00 42.28 203 GLY A O 1
ATOM 1566 N N . TRP A 1 204 ? -7.320 13.266 -8.523 1.00 46.41 204 TRP A N 1
ATOM 1567 C CA . TRP A 1 204 ? -8.315 12.366 -7.942 1.00 46.41 204 TRP A CA 1
ATOM 1568 C C . TRP A 1 204 ? -8.388 12.527 -6.422 1.00 46.41 204 TRP A C 1
ATOM 1570 O O . TRP A 1 204 ? -7.685 11.854 -5.674 1.00 46.41 204 TRP A O 1
ATOM 1580 N N . VAL A 1 205 ? -9.314 13.365 -5.963 1.00 48.03 205 VAL A N 1
ATOM 1581 C CA . VAL A 1 205 ? -9.932 13.223 -4.640 1.00 48.03 205 VAL A CA 1
ATOM 1582 C C . VAL A 1 205 ? -11.431 13.422 -4.837 1.00 48.03 205 VAL A C 1
ATOM 1584 O O . VAL A 1 205 ? -11.843 14.354 -5.529 1.00 48.03 205 VAL A O 1
ATOM 1587 N N . SER A 1 206 ? -12.247 12.531 -4.276 1.00 45.28 206 SER A N 1
ATOM 1588 C CA . SER A 1 206 ? -13.702 12.688 -4.249 1.00 45.28 206 SER A CA 1
ATOM 1589 C C . SER A 1 206 ? -14.120 13.874 -3.369 1.00 45.28 206 SER A C 1
ATOM 1591 O O . SER A 1 206 ? -13.301 14.496 -2.687 1.00 45.28 206 SER A O 1
ATOM 1593 N N . GLU A 1 207 ? -15.414 14.191 -3.376 1.00 51.28 207 GLU A N 1
ATOM 1594 C CA . GLU A 1 207 ? -16.001 15.148 -2.437 1.00 51.28 207 GLU A CA 1
ATOM 1595 C C . GLU A 1 207 ? -15.609 14.809 -0.986 1.00 51.28 207 GLU A C 1
ATOM 1597 O O . GLU A 1 207 ? -15.470 13.639 -0.635 1.00 51.28 207 GLU A O 1
ATOM 1602 N N . VAL A 1 208 ? -15.388 15.862 -0.188 1.00 58.34 208 VAL A N 1
ATOM 1603 C CA . VAL A 1 208 ? -14.905 15.889 1.209 1.00 58.34 208 VAL A CA 1
ATOM 1604 C C . VAL A 1 208 ? -14.881 14.522 1.917 1.00 58.34 208 VAL A C 1
ATOM 1606 O O . VAL A 1 208 ? -15.875 14.096 2.504 1.00 58.34 208 VAL A O 1
ATOM 1609 N N . ILE A 1 209 ? -13.702 13.886 1.937 1.00 68.81 209 ILE A N 1
ATOM 1610 C CA . ILE A 1 209 ? -13.433 12.700 2.767 1.00 68.81 209 ILE A CA 1
ATOM 1611 C C . ILE A 1 209 ? -13.806 13.023 4.218 1.00 68.81 209 ILE A C 1
ATOM 1613 O O . ILE A 1 209 ? -13.327 14.019 4.772 1.00 68.81 209 ILE A O 1
ATOM 1617 N N . LEU A 1 210 ? -14.636 12.179 4.841 1.00 74.38 210 LEU A N 1
ATOM 1618 C CA . LEU A 1 210 ? -14.985 12.334 6.254 1.00 74.38 210 LEU A CA 1
ATOM 1619 C C . LEU A 1 210 ? -13.705 12.271 7.108 1.00 74.38 210 LEU A C 1
ATOM 1621 O O . LEU A 1 210 ? -12.968 11.290 6.978 1.00 74.38 210 LEU A O 1
ATOM 1625 N N . PRO A 1 211 ? -13.437 13.243 8.006 1.00 78.56 211 PRO A N 1
ATOM 1626 C CA . PRO A 1 211 ? -12.186 13.292 8.768 1.00 78.56 211 PRO A CA 1
ATOM 1627 C C . PRO A 1 211 ? -11.844 11.983 9.490 1.00 78.56 211 PRO A C 1
ATOM 1629 O O . PRO A 1 211 ? -10.732 11.489 9.342 1.00 78.56 211 PRO A O 1
ATOM 1632 N N . GLY A 1 212 ? -12.827 11.343 10.138 1.00 85.25 212 GLY A N 1
ATOM 1633 C CA . GLY A 1 212 ? -12.634 10.043 10.788 1.00 85.25 212 GLY A CA 1
ATOM 1634 C C . GLY A 1 212 ? -12.209 8.919 9.832 1.00 85.25 212 GLY A C 1
ATOM 1635 O O . GLY A 1 212 ? -11.421 8.063 10.223 1.00 85.25 212 GLY A O 1
ATOM 1636 N N . ARG A 1 213 ? -12.654 8.927 8.562 1.00 89.94 213 ARG A N 1
ATOM 1637 C CA . ARG A 1 213 ? -12.187 7.955 7.552 1.00 89.94 213 ARG A CA 1
ATOM 1638 C C . ARG A 1 213 ? -10.740 8.226 7.148 1.00 89.94 213 ARG A C 1
ATOM 1640 O O . ARG A 1 213 ? -9.963 7.282 7.071 1.00 89.94 213 ARG A O 1
ATOM 1647 N N . ALA A 1 214 ? -10.356 9.492 6.967 1.00 85.31 214 ALA A N 1
ATOM 1648 C CA . ALA A 1 214 ? -8.958 9.854 6.728 1.00 85.31 214 ALA A CA 1
ATOM 1649 C C . ALA A 1 214 ? -8.053 9.438 7.905 1.00 85.31 214 ALA A C 1
ATOM 1651 O O . ALA A 1 214 ? -7.033 8.791 7.681 1.00 85.31 214 ALA A O 1
ATOM 1652 N N . ASP A 1 215 ? -8.460 9.720 9.148 1.00 89.12 215 ASP A N 1
ATOM 1653 C CA . ASP A 1 215 ? -7.746 9.289 10.358 1.00 89.12 215 ASP A CA 1
ATOM 1654 C C . ASP A 1 215 ? -7.635 7.754 10.464 1.00 89.12 215 ASP A C 1
ATOM 1656 O O . ASP A 1 215 ? -6.592 7.243 10.878 1.00 89.12 215 ASP A O 1
ATOM 1660 N N . LEU A 1 216 ? -8.676 7.014 10.059 1.00 94.50 216 LEU A N 1
ATOM 1661 C CA . LEU A 1 216 ? -8.699 5.547 10.056 1.00 94.50 216 LEU A CA 1
ATOM 1662 C C . LEU A 1 216 ? -7.760 4.937 8.999 1.00 94.50 216 LEU A C 1
ATOM 1664 O O . LEU A 1 216 ? -7.067 3.964 9.300 1.00 94.50 216 LEU A O 1
ATOM 1668 N N . TYR A 1 217 ? -7.694 5.500 7.788 1.00 93.31 217 TYR A N 1
ATOM 1669 C CA . TYR A 1 217 ? -6.722 5.055 6.780 1.00 93.31 217 TYR A CA 1
ATOM 1670 C C . TYR A 1 217 ? -5.290 5.432 7.178 1.00 93.31 217 TYR A C 1
ATOM 1672 O O . TYR A 1 217 ? -4.390 4.609 7.051 1.00 93.31 217 TYR A O 1
ATOM 1680 N N . GLU A 1 218 ? -5.070 6.621 7.747 1.00 90.06 218 GLU A N 1
ATOM 1681 C CA . GLU A 1 218 ? -3.751 7.019 8.257 1.00 90.06 218 GLU A CA 1
ATOM 1682 C C . GLU A 1 218 ? -3.268 6.083 9.388 1.00 90.06 218 GLU A C 1
ATOM 1684 O O . GLU A 1 218 ? -2.098 5.698 9.425 1.00 90.06 218 GLU A O 1
ATOM 1689 N N . LEU A 1 219 ? -4.170 5.639 10.278 1.00 94.56 219 LEU A N 1
ATOM 1690 C CA . LEU A 1 219 ? -3.855 4.659 11.325 1.00 94.56 219 LEU A CA 1
ATOM 1691 C C . LEU A 1 219 ? -3.343 3.323 10.755 1.00 94.56 219 LEU A C 1
ATOM 1693 O O . LEU A 1 219 ? -2.404 2.758 11.316 1.00 94.56 219 LEU A O 1
ATOM 1697 N N . PHE A 1 220 ? -3.922 2.822 9.657 1.00 94.75 220 PHE A N 1
ATOM 1698 C CA . PHE A 1 220 ? -3.449 1.593 9.004 1.00 94.75 220 PHE A CA 1
ATOM 1699 C C . PHE A 1 220 ? -1.981 1.714 8.569 1.00 94.75 220 PHE A C 1
ATOM 1701 O O . PHE A 1 220 ? -1.186 0.810 8.831 1.00 94.75 220 PHE A O 1
ATOM 1708 N N . HIS A 1 221 ? -1.586 2.850 7.989 1.00 91.19 221 HIS A N 1
ATOM 1709 C CA . HIS A 1 221 ? -0.199 3.060 7.570 1.00 91.19 221 HIS A CA 1
ATOM 1710 C C . HIS A 1 221 ? 0.757 3.274 8.753 1.00 91.19 221 HIS A C 1
ATOM 1712 O O . HIS A 1 221 ? 1.871 2.755 8.718 1.00 91.19 221 HIS A O 1
ATOM 1718 N N . HIS A 1 222 ? 0.336 3.933 9.842 1.00 91.94 222 HIS A N 1
ATOM 1719 C CA . HIS A 1 222 ? 1.157 4.005 11.065 1.00 91.94 222 HIS A CA 1
ATOM 1720 C C . HIS A 1 222 ? 1.352 2.635 11.724 1.00 91.94 222 HIS A C 1
ATOM 1722 O O . HIS A 1 222 ? 2.474 2.319 12.119 1.00 91.94 222 HIS A O 1
ATOM 1728 N N . LEU A 1 223 ? 0.308 1.793 11.774 1.00 93.62 223 LEU A N 1
ATOM 1729 C CA . LEU A 1 223 ? 0.417 0.394 12.207 1.00 93.62 223 LEU A CA 1
ATOM 1730 C C . LEU A 1 223 ? 1.402 -0.382 11.321 1.00 93.62 223 LEU A C 1
ATOM 1732 O O . LEU A 1 223 ? 2.298 -1.043 11.843 1.00 93.62 223 LEU A O 1
ATOM 1736 N N . ASN A 1 224 ? 1.285 -0.260 9.996 1.00 92.31 224 ASN A N 1
ATOM 1737 C CA . ASN A 1 224 ? 2.179 -0.916 9.041 1.00 92.31 224 ASN A CA 1
ATOM 1738 C C . ASN A 1 224 ? 3.639 -0.488 9.266 1.00 92.31 224 ASN A C 1
ATOM 1740 O O . ASN A 1 224 ? 4.515 -1.323 9.483 1.00 92.31 224 ASN A O 1
ATOM 1744 N N . HIS A 1 225 ? 3.903 0.819 9.323 1.00 89.81 225 HIS A N 1
ATOM 1745 C CA . HIS A 1 225 ? 5.238 1.360 9.571 1.00 89.81 225 HIS A CA 1
ATOM 1746 C C . HIS A 1 225 ? 5.801 0.996 10.953 1.00 89.81 225 HIS A C 1
ATOM 1748 O O . HIS A 1 225 ? 7.013 0.800 11.089 1.00 89.81 225 HIS A O 1
ATOM 1754 N N . LEU A 1 226 ? 4.955 0.866 11.979 1.00 92.12 226 LEU A N 1
ATOM 1755 C CA . LEU A 1 226 ? 5.370 0.370 13.288 1.00 92.12 226 LEU A CA 1
ATOM 1756 C C . LEU A 1 226 ? 5.821 -1.096 13.212 1.00 92.12 226 LEU A C 1
ATOM 1758 O O . LEU A 1 226 ? 6.900 -1.405 13.715 1.00 92.12 226 LEU A O 1
ATOM 1762 N N . VAL A 1 227 ? 5.055 -1.967 12.547 1.00 91.81 227 VAL A N 1
ATOM 1763 C CA . VAL A 1 227 ? 5.388 -3.396 12.400 1.00 91.81 227 VAL A CA 1
ATOM 1764 C C . VAL A 1 227 ? 6.631 -3.606 11.523 1.00 91.81 227 VAL A C 1
ATOM 1766 O O . VAL A 1 227 ? 7.479 -4.416 11.892 1.00 91.81 227 VAL A O 1
ATOM 1769 N N . VAL A 1 228 ? 6.793 -2.869 10.412 1.00 87.00 228 VAL A N 1
ATOM 1770 C CA . VAL A 1 228 ? 7.984 -2.980 9.539 1.00 87.00 228 VAL A CA 1
ATOM 1771 C C . VAL A 1 228 ? 9.242 -2.425 10.215 1.00 87.00 228 VAL A C 1
ATOM 1773 O O . VAL A 1 228 ? 10.299 -3.052 10.173 1.00 87.00 228 VAL A O 1
ATOM 1776 N N . PHE A 1 229 ? 9.169 -1.224 10.803 1.00 87.81 229 PHE A N 1
ATOM 1777 C CA . PHE A 1 229 ? 10.371 -0.467 11.176 1.00 87.81 229 PHE A CA 1
ATOM 1778 C C . PHE A 1 229 ? 10.652 -0.391 12.683 1.00 87.81 229 PHE A C 1
ATOM 1780 O O . PHE A 1 229 ? 11.730 0.075 13.060 1.00 87.81 229 PHE A O 1
ATOM 1787 N N . GLY A 1 230 ? 9.706 -0.761 13.555 1.00 85.25 230 GLY A N 1
ATOM 1788 C CA . GLY A 1 230 ? 9.869 -0.753 15.018 1.00 85.25 230 GLY A CA 1
ATOM 1789 C C . GLY A 1 230 ? 10.199 0.614 15.641 1.00 85.25 230 GLY A C 1
ATOM 1790 O O . GLY A 1 230 ? 10.683 0.688 16.772 1.00 85.25 230 GLY A O 1
ATOM 1791 N N . ARG A 1 231 ? 10.013 1.724 14.908 1.00 85.06 231 ARG A N 1
ATOM 1792 C CA . ARG A 1 231 ? 10.468 3.057 15.342 1.00 85.06 231 ARG A CA 1
ATOM 1793 C C . ARG A 1 231 ? 9.496 3.689 16.335 1.00 85.06 231 ARG A C 1
ATOM 1795 O O . ARG A 1 231 ? 8.293 3.758 16.099 1.00 85.06 231 ARG A O 1
ATOM 1802 N N . ARG A 1 232 ? 10.053 4.293 17.391 1.00 83.44 232 ARG A N 1
ATOM 1803 C CA . ARG A 1 232 ? 9.297 5.015 18.432 1.00 83.44 232 ARG A CA 1
ATOM 1804 C C . ARG A 1 232 ? 8.410 6.152 17.890 1.00 83.44 232 ARG A C 1
ATOM 1806 O O . ARG A 1 232 ? 7.380 6.428 18.495 1.00 83.44 232 ARG A O 1
ATOM 1813 N N . GLY A 1 233 ? 8.788 6.784 16.774 1.00 85.94 233 GLY A N 1
ATOM 1814 C CA . GLY A 1 233 ? 7.959 7.791 16.094 1.00 85.94 233 GLY A CA 1
ATOM 1815 C C . GLY A 1 233 ? 6.627 7.207 15.616 1.00 85.94 233 GLY A C 1
ATOM 1816 O O . GLY A 1 233 ? 5.570 7.686 16.017 1.00 85.94 233 GLY A O 1
ATOM 1817 N N . TYR A 1 234 ? 6.671 6.093 14.875 1.00 89.69 234 TYR A N 1
ATOM 1818 C CA . TYR A 1 234 ? 5.464 5.387 14.432 1.00 89.69 234 TYR A CA 1
ATOM 1819 C C . TYR A 1 234 ? 4.629 4.877 15.608 1.00 89.69 234 TYR A C 1
ATOM 1821 O O . TYR A 1 234 ? 3.410 5.009 15.568 1.00 89.69 234 TYR A O 1
ATOM 1829 N N . ALA A 1 235 ? 5.250 4.391 16.691 1.00 90.94 235 ALA A N 1
ATOM 1830 C CA . ALA A 1 235 ? 4.515 4.004 17.900 1.00 90.94 235 ALA A CA 1
ATOM 1831 C C . ALA A 1 235 ? 3.674 5.166 18.459 1.00 90.94 235 ALA A C 1
ATOM 1833 O O . ALA A 1 235 ? 2.472 5.011 18.654 1.00 90.94 235 ALA A O 1
ATOM 1834 N N . TRP A 1 236 ? 4.279 6.347 18.624 1.00 91.00 236 TRP A N 1
ATOM 1835 C CA . TRP A 1 236 ? 3.584 7.542 19.111 1.00 91.00 236 TRP A CA 1
ATOM 1836 C C . TRP A 1 236 ? 2.483 8.028 18.155 1.00 91.00 236 TRP A C 1
ATOM 1838 O O . TRP A 1 236 ? 1.389 8.370 18.606 1.00 91.00 236 TRP A O 1
ATOM 1848 N N . SER A 1 237 ? 2.733 8.028 16.841 1.00 90.81 237 SER A N 1
ATOM 1849 C CA . SER A 1 237 ? 1.719 8.395 15.839 1.00 90.81 237 SER A CA 1
ATOM 1850 C C . SER A 1 237 ? 0.534 7.424 15.850 1.00 90.81 237 SER A C 1
ATOM 1852 O O . SER A 1 237 ? -0.619 7.860 15.832 1.00 90.81 237 SER A O 1
ATOM 1854 N N . THR A 1 238 ? 0.808 6.120 15.968 1.00 94.56 238 THR A N 1
ATOM 1855 C CA . THR A 1 238 ? -0.213 5.067 16.072 1.00 94.56 238 THR A CA 1
ATOM 1856 C C . THR A 1 238 ? -1.034 5.228 17.350 1.00 94.56 238 THR A C 1
ATOM 1858 O O . THR A 1 238 ? -2.260 5.257 17.282 1.00 94.56 238 THR A O 1
ATOM 1861 N N . GLU A 1 239 ? -0.388 5.397 18.510 1.00 95.50 239 GLU A N 1
ATOM 1862 C CA . GLU A 1 239 ? -1.047 5.655 19.800 1.00 95.50 239 GLU A CA 1
ATOM 1863 C C . GLU A 1 239 ? -1.966 6.879 19.719 1.00 95.50 239 GLU A C 1
ATOM 1865 O O . GLU A 1 239 ? -3.160 6.774 20.001 1.00 95.50 239 GLU A O 1
ATOM 1870 N N . LYS A 1 240 ? -1.445 8.012 19.234 1.00 94.56 240 LYS A N 1
ATOM 1871 C CA . LYS A 1 240 ? -2.188 9.273 19.115 1.00 94.56 240 LYS A CA 1
ATOM 1872 C C . LYS A 1 240 ? -3.418 9.158 18.206 1.00 94.56 240 LYS A C 1
ATOM 1874 O O . LYS A 1 240 ? -4.471 9.692 18.549 1.00 94.56 240 LYS A O 1
ATOM 1879 N N . LYS A 1 241 ? -3.303 8.488 17.054 1.00 93.69 241 LYS A N 1
ATOM 1880 C CA . LYS A 1 241 ? -4.434 8.277 16.130 1.00 93.69 241 LYS A CA 1
ATOM 1881 C C . LYS A 1 241 ? -5.451 7.283 16.677 1.00 93.69 241 LYS A C 1
ATOM 1883 O O . LYS A 1 241 ? -6.650 7.508 16.538 1.00 93.69 241 LYS A O 1
ATOM 1888 N N . THR A 1 242 ? -4.985 6.229 17.344 1.00 97.12 242 THR A N 1
ATOM 1889 C CA . THR A 1 242 ? -5.861 5.245 17.990 1.00 97.12 242 THR A CA 1
ATOM 1890 C C . THR A 1 242 ? -6.702 5.906 19.084 1.00 97.12 242 THR A C 1
ATOM 1892 O O . THR A 1 242 ? -7.916 5.721 19.112 1.00 97.12 242 THR A O 1
ATOM 1895 N N . ASP A 1 243 ? -6.087 6.733 19.935 1.00 96.62 243 ASP A N 1
ATOM 1896 C CA . ASP A 1 243 ? -6.805 7.461 20.985 1.00 96.62 243 ASP A CA 1
ATOM 1897 C C . ASP A 1 243 ? -7.785 8.495 20.406 1.00 96.62 243 ASP A C 1
ATOM 1899 O O . ASP A 1 243 ? -8.940 8.517 20.822 1.00 96.62 243 ASP A O 1
ATOM 1903 N N . ALA A 1 244 ? -7.396 9.267 19.383 1.00 94.19 244 ALA A N 1
ATOM 1904 C CA . ALA A 1 244 ? -8.291 10.228 18.728 1.00 94.19 244 ALA A CA 1
ATOM 1905 C C . ALA A 1 244 ? -9.538 9.570 18.097 1.00 94.19 244 ALA A C 1
ATOM 1907 O O . ALA A 1 244 ? -10.650 10.081 18.238 1.00 94.19 244 ALA A O 1
ATOM 1908 N N . LEU A 1 245 ? -9.384 8.410 17.445 1.00 95.94 245 LEU A N 1
ATOM 1909 C CA . LEU A 1 245 ? -10.503 7.653 16.867 1.00 95.94 245 LEU A CA 1
ATOM 1910 C C . LEU A 1 245 ? -11.426 7.056 17.942 1.00 95.94 245 LEU A C 1
ATOM 1912 O O . LEU A 1 245 ? -12.645 7.014 17.758 1.00 95.94 245 LEU A O 1
ATOM 1916 N N . LEU A 1 246 ? -10.872 6.625 19.081 1.00 96.75 246 LEU A N 1
ATOM 1917 C CA . LEU A 1 246 ? -11.662 6.168 20.225 1.00 96.75 246 LEU A CA 1
ATOM 1918 C C . LEU A 1 246 ? -12.383 7.331 20.923 1.00 96.75 246 LEU A C 1
ATOM 1920 O O . LEU A 1 246 ? -13.529 7.162 21.336 1.00 96.75 246 LEU A O 1
ATOM 1924 N N . GLU A 1 247 ? -11.768 8.509 21.039 1.00 94.75 247 GLU A N 1
ATOM 1925 C CA . GLU A 1 247 ? -12.427 9.720 21.545 1.00 94.75 247 GLU A CA 1
ATOM 1926 C C . GLU A 1 247 ? -13.586 10.145 20.633 1.00 94.75 247 GLU A C 1
ATOM 1928 O O . GLU A 1 247 ? -14.698 10.338 21.129 1.00 94.75 247 GLU A O 1
ATOM 1933 N N . TRP A 1 248 ? -13.371 10.174 19.311 1.00 92.62 248 TRP A N 1
ATOM 1934 C CA . TRP A 1 248 ? -14.411 10.446 18.312 1.00 92.62 248 TRP A CA 1
ATOM 1935 C C . TRP A 1 248 ? -15.608 9.486 18.436 1.00 92.62 248 TRP A C 1
ATOM 1937 O O . TRP A 1 248 ? -16.747 9.924 18.619 1.00 92.62 248 TRP A O 1
ATOM 1947 N N . MET A 1 249 ? -15.364 8.171 18.455 1.00 91.94 249 MET A N 1
ATOM 1948 C CA . MET A 1 249 ? -16.421 7.164 18.638 1.00 91.94 249 MET A CA 1
ATOM 1949 C C . MET A 1 249 ? -17.191 7.355 19.958 1.00 91.94 249 MET A C 1
ATOM 1951 O O . MET A 1 249 ? -18.388 7.077 20.029 1.00 91.94 249 MET A O 1
ATOM 1955 N N . ASN A 1 250 ? -16.527 7.828 21.015 1.00 89.62 250 ASN A N 1
ATOM 1956 C CA . ASN A 1 250 ? -17.160 8.119 22.301 1.00 89.62 250 ASN A CA 1
ATOM 1957 C C . ASN A 1 250 ? -17.913 9.464 22.339 1.00 89.62 250 ASN A C 1
ATOM 1959 O O . ASN A 1 250 ? -18.648 9.696 23.307 1.00 89.62 250 ASN A O 1
ATOM 1963 N N . SER A 1 251 ? -17.758 10.331 21.329 1.00 88.50 251 SER A N 1
ATOM 1964 C CA . SER A 1 251 ? -18.609 11.511 21.119 1.00 88.50 251 SER A CA 1
ATOM 1965 C C . SER A 1 251 ? -19.834 11.222 20.249 1.00 88.50 251 SER A C 1
ATOM 1967 O O . SER A 1 251 ? -20.915 11.655 20.622 1.00 88.50 251 SER A O 1
ATOM 1969 N N . GLU A 1 252 ? -19.714 10.422 19.182 1.00 78.62 252 GLU A N 1
ATOM 1970 C CA . GLU A 1 252 ? -20.852 10.062 18.301 1.00 78.62 252 GLU A CA 1
ATOM 1971 C C . GLU A 1 252 ? -21.904 9.162 18.989 1.00 78.62 252 GLU A C 1
ATOM 1973 O O . GLU A 1 252 ? -22.998 8.944 18.477 1.00 78.62 252 GLU A O 1
ATOM 1978 N N . ARG A 1 253 ? -21.576 8.607 20.163 1.00 68.75 253 ARG A N 1
ATOM 1979 C CA . ARG A 1 253 ? -22.450 7.740 20.976 1.00 68.75 253 ARG A CA 1
ATOM 1980 C C . ARG A 1 253 ? -23.174 8.483 22.118 1.00 68.75 253 ARG A C 1
ATOM 1982 O O . ARG A 1 253 ? -23.564 7.832 23.090 1.00 68.75 253 ARG A O 1
ATOM 1989 N N . ARG A 1 254 ? -23.298 9.816 22.058 1.00 52.97 254 ARG A N 1
ATOM 1990 C CA . ARG A 1 254 ? -23.859 10.673 23.126 1.00 52.97 254 ARG A CA 1
ATOM 1991 C C . ARG A 1 254 ? -25.040 11.519 22.665 1.00 52.97 254 ARG A C 1
ATOM 1993 O O . ARG A 1 254 ? -25.985 11.615 23.477 1.00 52.97 254 ARG A O 1
#

pLDDT: mean 85.08, std 14.26, range [42.28, 98.38]

Mean predicted aligned error: 7.29 Å